Protein AF-A0A949SHF7-F1 (afdb_monomer)

Mean predicted aligned error: 12.44 Å

Solvent-accessible surface area (backbone atoms only — not comparable to full-atom values): 16603 Å² total; per-residue (Å²): 135,86,78,80,82,72,72,89,54,61,72,57,37,55,60,39,54,53,42,51,55,48,40,64,71,65,48,60,83,64,65,87,71,57,46,71,66,54,52,44,53,42,52,40,57,54,50,44,76,71,39,50,92,80,43,60,64,69,58,53,49,56,48,46,64,47,38,42,60,53,32,49,45,21,50,41,63,46,78,54,52,62,73,80,74,44,55,72,67,57,48,51,52,53,48,53,54,52,49,49,37,63,74,42,57,79,86,44,33,60,54,52,46,56,50,46,55,50,52,52,71,69,62,77,61,52,74,76,68,37,46,56,53,50,48,13,41,42,39,21,48,41,39,44,57,50,49,57,52,45,68,73,36,92,82,34,83,56,56,91,66,48,60,92,51,56,68,62,49,58,72,41,43,46,58,49,17,50,39,12,20,52,17,16,43,38,16,29,44,57,55,68,68,66,70,64,94,55,90,72,78,86,53,67,62,61,55,50,50,21,53,48,33,11,50,52,11,15,35,46,43,41,54,40,33,56,68,68,62,66,57,71,44,79,64,52,82,77,64,64,63,52,71,68,55,52,50,50,58,58,50,55,66,66,69,64,73,79,84,74,99,68,87,71,67,68,75,61,64,67,80,88,51,86,98,53,70,80,57,76,64,78,60,85,78,82,130

pLDDT: mean 75.37, std 21.5, range [30.92, 97.38]

Sequence (287 aa):
MSYKIYNPYQNLGKEFTEGMDYIIKNVPKPTTDVTFEQLNETLLKYFQTIFKPTVDSSIINNVVLSILPNTANSYQNSNLRNDSFYNQEQILLLNSISESIKGNDVEGILSVLNNANQEIAESGLSAVDQTPLFIAVEMGKRSYEYWLNTIYDTKSSWIDLLNKNTAINVANLPFLVTTSMEGALSGFAQIQQLDMNVATSLNSLGRSIATMSAVIAAVGLSSGKMFFKWVKKINTAKLSLNKETIVKLNTVNNQYGRDTRGYCGTIYCDKTYGTKCEWASINICDA

Radius of gyration: 20.95 Å; Cα contacts (8 Å, |Δi|>4): 315; chains: 1; bounding box: 57×40×53 Å

Foldseek 3Di:
DPDPQDLPCLVLLVLLLVLLVQQLVQADPPLLPGDLVSLLVSLLVSVCVVPVVPDPNVVSNVLSNPLQVQLLCCQQPVPDPLPVQADPLLVVLLVVLLVQLLPDALVCNLVSLSVSSVCLVVSPDDPVNSNLVSLLSSLLNSQSVNQVVQLPDPPHSLVVLDDPDSVVSSNCSSVLSSQLSSQLSSQLSVLVPPPPVPPPDDPVVSSVNSSSRSSSRSNSRSSCCSNVVRDGDDQCVVVPPPVVNVVVVVVVVVVPPDDDDDQPQDFDQDPPDPPDRSDGDRDGDDD

Nearest PDB structures (foldseek):
  7e4o-assembly1_A-2  TM=1.939E-01  e=1.980E+00  Salinispora

Structure (mmCIF, N/CA/C/O backbone):
data_AF-A0A949SHF7-F1
#
_entry.id   AF-A0A949SHF7-F1
#
loop_
_atom_site.group_PDB
_atom_site.id
_atom_site.type_symbol
_atom_site.label_atom_id
_atom_site.label_alt_id
_atom_site.label_comp_id
_atom_site.label_asym_id
_atom_site.label_entity_id
_atom_site.label_seq_id
_atom_site.pdbx_PDB_ins_code
_atom_site.Cartn_x
_atom_site.Cartn_y
_atom_site.Cartn_z
_atom_site.occupancy
_atom_site.B_iso_or_equiv
_atom_site.auth_seq_id
_atom_site.auth_comp_id
_atom_site.auth_asym_id
_atom_site.auth_atom_id
_atom_site.pdbx_PDB_model_num
ATOM 1 N N . MET A 1 1 ? -21.727 -20.389 17.493 1.00 38.81 1 MET A N 1
ATOM 2 C CA . MET A 1 1 ? -21.719 -19.813 16.131 1.00 38.81 1 MET A CA 1
ATOM 3 C C . MET A 1 1 ? -20.473 -18.957 16.013 1.00 38.81 1 MET A C 1
ATOM 5 O O . MET A 1 1 ? -20.356 -18.008 16.773 1.00 38.81 1 MET A O 1
ATOM 9 N N . SER A 1 2 ? -19.520 -19.328 15.156 1.00 35.19 2 SER A N 1
ATOM 10 C CA . SER A 1 2 ? -18.393 -18.450 14.817 1.00 35.19 2 SER A CA 1
ATOM 11 C C . SER A 1 2 ? -18.931 -17.409 13.839 1.00 35.19 2 SER A C 1
ATOM 13 O O . SER A 1 2 ? -19.341 -17.756 12.731 1.00 35.19 2 SER A O 1
ATOM 15 N N . TYR A 1 3 ? -19.043 -16.157 14.280 1.00 45.62 3 TYR A N 1
ATOM 16 C CA . TYR A 1 3 ? -19.334 -15.058 13.369 1.00 45.62 3 TYR A CA 1
ATOM 17 C C . TYR A 1 3 ? -18.101 -14.877 12.489 1.00 45.62 3 TYR A C 1
ATOM 19 O O . TYR A 1 3 ? -17.021 -14.569 12.986 1.00 45.62 3 TYR A O 1
ATOM 27 N N . LYS A 1 4 ? -18.240 -15.116 11.182 1.00 49.31 4 LYS A N 1
ATOM 28 C CA . LYS A 1 4 ? -17.171 -14.828 10.229 1.00 49.31 4 LYS A CA 1
ATOM 29 C C . LYS A 1 4 ? -17.043 -13.309 10.146 1.00 49.31 4 LYS A C 1
ATOM 31 O O . LYS A 1 4 ? -17.879 -12.653 9.530 1.00 49.31 4 LYS A O 1
ATOM 36 N N . ILE A 1 5 ? -16.043 -12.759 10.825 1.00 58.06 5 ILE A N 1
ATOM 37 C CA . ILE A 1 5 ? -15.750 -11.328 10.800 1.00 58.06 5 ILE A CA 1
ATOM 38 C C . ILE A 1 5 ? -15.350 -10.959 9.366 1.00 58.06 5 ILE A C 1
ATOM 40 O O . ILE A 1 5 ? -14.459 -11.572 8.776 1.00 58.06 5 ILE A O 1
ATOM 44 N N . TYR A 1 6 ? -16.076 -10.007 8.780 1.00 65.88 6 TYR A N 1
ATOM 45 C CA . TYR A 1 6 ? -15.973 -9.630 7.373 1.00 65.88 6 TYR A CA 1
ATOM 46 C C . TYR A 1 6 ? -15.422 -8.211 7.255 1.00 65.88 6 TYR A C 1
ATOM 48 O O . TYR A 1 6 ? -16.026 -7.272 7.768 1.00 65.88 6 TYR A O 1
ATOM 56 N N . ASN A 1 7 ? -14.297 -8.051 6.555 1.00 72.75 7 ASN A N 1
ATOM 57 C CA . ASN A 1 7 ? -13.821 -6.735 6.142 1.00 72.75 7 ASN A CA 1
ATOM 58 C C . ASN A 1 7 ? -14.718 -6.234 4.991 1.00 72.75 7 ASN A C 1
ATOM 60 O O . ASN A 1 7 ? -14.714 -6.848 3.921 1.00 72.75 7 ASN A O 1
ATOM 64 N N . PRO A 1 8 ? -15.484 -5.141 5.168 1.00 69.62 8 PRO A N 1
ATOM 65 C CA . PRO A 1 8 ? -16.437 -4.687 4.160 1.00 69.62 8 PRO A CA 1
ATOM 66 C C . PRO A 1 8 ? -15.780 -4.012 2.949 1.00 69.62 8 PRO A C 1
ATOM 68 O O . PRO A 1 8 ? -16.466 -3.707 1.975 1.00 69.62 8 PRO A O 1
ATOM 71 N N . TYR A 1 9 ? -14.464 -3.798 2.985 1.00 78.62 9 TYR A N 1
ATOM 72 C CA . TYR A 1 9 ? -13.714 -3.057 1.977 1.00 78.62 9 TYR A CA 1
ATOM 73 C C . TYR A 1 9 ? -13.000 -3.948 0.957 1.00 78.62 9 TYR A C 1
ATOM 75 O O . TYR A 1 9 ? -12.224 -3.438 0.157 1.00 78.62 9 TYR A O 1
ATOM 83 N N . GLN A 1 10 ? -13.290 -5.254 0.922 1.00 74.19 10 GLN A N 1
ATOM 84 C CA . GLN A 1 10 ? -12.663 -6.199 -0.017 1.00 74.19 10 GLN A CA 1
ATOM 85 C C . GLN A 1 10 ? -12.757 -5.780 -1.487 1.00 74.19 10 GLN A C 1
ATOM 87 O O . GLN A 1 10 ? -11.859 -6.074 -2.275 1.00 74.19 10 GLN A O 1
ATOM 92 N N . ASN A 1 11 ? -13.826 -5.066 -1.844 1.00 75.62 11 ASN A N 1
ATOM 93 C CA . ASN A 1 11 ? -14.029 -4.581 -3.202 1.00 75.62 11 ASN A CA 1
ATOM 94 C C . ASN A 1 11 ? -12.927 -3.611 -3.643 1.00 75.62 11 ASN A C 1
ATOM 96 O O . ASN A 1 11 ? -12.567 -3.672 -4.809 1.00 75.62 11 ASN A O 1
ATOM 100 N N . LEU A 1 12 ? -12.330 -2.842 -2.714 1.00 80.69 12 LEU A N 1
ATOM 101 C CA . LEU A 1 12 ? -11.243 -1.887 -2.993 1.00 80.69 12 LEU A CA 1
ATOM 102 C C . LEU A 1 12 ? -9.981 -2.547 -3.553 1.00 80.69 12 LEU A C 1
ATOM 104 O O . LEU A 1 12 ? -9.097 -1.882 -4.097 1.00 80.69 12 LEU A O 1
ATOM 108 N N . GLY A 1 13 ? -9.844 -3.858 -3.352 1.00 81.81 13 GLY A N 1
ATOM 109 C CA . GLY A 1 13 ? -8.667 -4.573 -3.798 1.00 81.81 13 GLY A CA 1
ATOM 110 C C . GLY A 1 13 ? -8.538 -4.659 -5.307 1.00 81.81 13 GLY A C 1
ATOM 111 O O . GLY A 1 13 ? -7.418 -4.696 -5.813 1.00 81.81 13 GLY A O 1
ATOM 112 N N . LYS A 1 14 ? -9.665 -4.620 -6.025 1.00 89.62 14 LYS A N 1
ATOM 113 C CA . LYS A 1 14 ? -9.659 -4.577 -7.483 1.00 89.62 14 LYS A CA 1
ATOM 114 C C . LYS A 1 14 ? -9.025 -3.278 -7.977 1.00 89.62 14 LYS A C 1
ATOM 116 O O . LYS A 1 14 ? -8.125 -3.324 -8.811 1.00 89.62 14 LYS A O 1
ATOM 121 N N . GLU A 1 15 ? -9.435 -2.139 -7.421 1.00 91.25 15 GLU A N 1
ATOM 122 C CA . GLU A 1 15 ? -8.932 -0.823 -7.812 1.00 91.25 15 GLU A CA 1
ATOM 123 C C . GLU A 1 15 ? -7.441 -0.664 -7.494 1.00 91.25 15 GLU A C 1
ATOM 125 O O . GLU A 1 15 ? -6.736 0.032 -8.226 1.00 91.25 15 GLU A O 1
ATOM 130 N N . PHE A 1 16 ? -6.943 -1.321 -6.441 1.00 94.69 16 PHE A N 1
ATOM 131 C CA . PHE A 1 16 ? -5.510 -1.367 -6.157 1.00 94.69 16 PHE A CA 1
ATOM 132 C C . PHE A 1 16 ? -4.743 -2.116 -7.255 1.00 94.69 16 PHE A C 1
ATOM 134 O O . PHE A 1 16 ? -3.826 -1.554 -7.854 1.00 94.69 16 PHE A O 1
ATOM 141 N N . THR A 1 17 ? -5.121 -3.365 -7.543 1.00 94.44 17 THR A N 1
ATOM 142 C CA . THR A 1 17 ? -4.434 -4.212 -8.531 1.00 94.44 17 THR A CA 1
ATOM 143 C C . THR A 1 17 ? -4.496 -3.617 -9.937 1.00 94.44 17 THR A C 1
ATOM 145 O O . THR A 1 17 ? -3.456 -3.446 -10.572 1.00 94.44 17 THR A O 1
ATOM 148 N N . GLU A 1 18 ? -5.686 -3.216 -10.394 1.00 95.25 18 GLU A N 1
ATOM 149 C CA . GLU A 1 18 ? -5.858 -2.568 -11.701 1.00 95.25 18 GLU A CA 1
ATOM 150 C C . GLU A 1 18 ? -5.092 -1.241 -11.778 1.00 95.25 18 GLU A C 1
ATOM 152 O O . GLU A 1 18 ? -4.566 -0.892 -12.835 1.00 95.25 18 GLU A O 1
ATOM 157 N N . GLY A 1 19 ? -4.962 -0.528 -10.656 1.00 95.62 19 GLY A N 1
ATOM 158 C CA . GLY A 1 19 ? -4.191 0.707 -10.576 1.00 95.62 19 GLY A CA 1
ATOM 159 C C . GLY A 1 19 ? -2.703 0.470 -10.750 1.00 95.62 19 GLY A C 1
ATOM 160 O O . GLY A 1 19 ? -2.064 1.154 -11.546 1.00 95.62 19 GLY A O 1
ATOM 161 N N . MET A 1 20 ? -2.151 -0.529 -10.064 1.00 97.38 20 MET A N 1
ATOM 162 C CA . MET A 1 20 ? -0.747 -0.910 -10.219 1.00 97.38 20 MET A CA 1
ATOM 163 C C . MET A 1 20 ? -0.430 -1.315 -11.668 1.00 97.38 20 MET A C 1
ATOM 165 O O . MET A 1 20 ? 0.548 -0.823 -12.241 1.00 97.38 20 MET A O 1
ATOM 169 N N . ASP A 1 21 ? -1.295 -2.118 -12.293 1.00 96.62 21 ASP A N 1
ATOM 170 C CA . ASP A 1 21 ? -1.152 -2.526 -13.696 1.00 96.62 21 ASP A CA 1
ATOM 171 C C . ASP A 1 21 ? -1.276 -1.346 -14.665 1.00 96.62 21 ASP A C 1
ATOM 173 O O . ASP A 1 21 ? -0.492 -1.211 -15.612 1.00 96.62 21 ASP A O 1
ATOM 177 N N . TYR A 1 22 ? -2.237 -0.453 -14.423 1.00 97.06 22 TYR A N 1
ATOM 178 C CA . TYR A 1 22 ? -2.414 0.745 -15.231 1.00 97.06 22 TYR A CA 1
ATOM 179 C C . TYR A 1 22 ? -1.173 1.635 -15.170 1.00 97.06 22 TYR A C 1
ATOM 181 O O . TYR A 1 22 ? -0.717 2.118 -16.209 1.00 97.06 22 TYR A O 1
ATOM 189 N N . ILE A 1 23 ? -0.609 1.845 -13.979 1.00 96.94 23 ILE A N 1
ATOM 190 C CA . ILE A 1 23 ? 0.550 2.717 -13.785 1.00 96.94 23 ILE A CA 1
ATOM 191 C C . ILE A 1 23 ? 1.736 2.215 -14.603 1.00 96.94 23 ILE A C 1
ATOM 193 O O . ILE A 1 23 ? 2.225 2.941 -15.466 1.00 96.94 23 ILE A O 1
ATOM 197 N N . ILE A 1 24 ? 2.167 0.966 -14.413 1.00 96.12 24 ILE A N 1
ATOM 198 C CA . ILE A 1 24 ? 3.372 0.455 -15.088 1.00 96.12 24 ILE A CA 1
ATOM 199 C C . ILE A 1 24 ? 3.233 0.375 -16.615 1.00 96.12 24 ILE A C 1
ATOM 201 O O . ILE A 1 24 ? 4.228 0.469 -17.347 1.00 96.12 24 ILE A O 1
ATOM 205 N N . LYS A 1 25 ? 1.994 0.238 -17.101 1.00 95.62 25 LYS A N 1
ATOM 206 C CA . LYS A 1 25 ? 1.659 0.233 -18.525 1.00 95.62 25 LYS A CA 1
ATOM 207 C C . LYS A 1 25 ? 1.686 1.628 -19.155 1.00 95.62 25 LYS A C 1
ATOM 209 O O . LYS A 1 25 ? 2.019 1.735 -20.331 1.00 95.62 25 LYS A O 1
ATOM 214 N N . ASN A 1 26 ? 1.318 2.670 -18.407 1.00 96.31 26 ASN A N 1
ATOM 215 C CA . ASN A 1 26 ? 1.065 4.007 -18.959 1.00 96.31 26 ASN A CA 1
ATOM 216 C C . ASN A 1 26 ? 2.095 5.074 -18.562 1.00 96.31 26 ASN A C 1
ATOM 218 O O . ASN A 1 26 ? 2.051 6.175 -19.111 1.00 96.31 26 ASN A O 1
ATOM 222 N N . VAL A 1 27 ? 3.022 4.778 -17.648 1.00 94.50 27 VAL A N 1
ATOM 223 C CA . VAL A 1 27 ? 4.174 5.661 -17.416 1.00 94.50 27 VAL A CA 1
ATOM 224 C C . VAL A 1 27 ? 5.124 5.668 -18.626 1.00 94.50 27 VAL A C 1
ATOM 226 O O . VAL A 1 27 ? 5.211 4.664 -19.346 1.00 94.50 27 VAL A O 1
ATOM 229 N N . PRO A 1 28 ? 5.867 6.768 -18.854 1.00 90.94 28 PRO A N 1
ATOM 230 C CA . PRO A 1 28 ? 6.856 6.839 -19.924 1.00 90.94 28 PRO A CA 1
ATOM 231 C C . PRO A 1 28 ? 7.911 5.728 -19.850 1.00 90.94 28 PRO A C 1
ATOM 233 O O . PRO A 1 28 ? 8.235 5.210 -18.779 1.00 90.94 28 PRO A O 1
ATOM 236 N N . LYS A 1 29 ? 8.447 5.365 -21.019 1.00 88.50 29 LYS A N 1
ATOM 237 C CA . LYS A 1 29 ? 9.570 4.432 -21.156 1.00 88.50 29 LYS A CA 1
ATOM 238 C C . LYS A 1 29 ? 10.819 5.209 -21.610 1.00 88.50 29 LYS A C 1
ATOM 240 O O . LYS A 1 29 ? 10.671 6.071 -22.478 1.00 88.50 29 LYS A O 1
ATOM 245 N N . PRO A 1 30 ? 12.019 4.897 -21.086 1.00 88.00 30 PRO A N 1
ATOM 246 C CA . PRO A 1 30 ? 12.313 3.833 -20.118 1.00 88.00 30 PRO A CA 1
ATOM 247 C C . PRO A 1 30 ? 11.758 4.137 -18.715 1.00 88.00 30 PRO A C 1
ATOM 249 O O . PRO A 1 30 ? 11.677 5.288 -18.299 1.00 88.00 30 PRO A O 1
ATOM 252 N N . THR A 1 31 ? 11.361 3.096 -17.971 1.00 88.06 31 THR A N 1
ATOM 253 C CA . THR A 1 31 ? 10.735 3.252 -16.639 1.00 88.06 31 THR A CA 1
ATOM 254 C C . THR A 1 31 ? 11.668 3.835 -15.580 1.00 88.06 31 THR A C 1
ATOM 256 O O . THR A 1 31 ? 11.208 4.210 -14.506 1.00 88.06 31 THR A O 1
ATOM 259 N N . THR A 1 32 ? 12.970 3.892 -15.858 1.00 81.56 32 THR A N 1
ATOM 260 C CA . THR A 1 32 ? 13.990 4.501 -14.997 1.00 81.56 32 THR A CA 1
ATOM 261 C C . THR A 1 32 ? 13.898 6.021 -14.944 1.00 81.56 32 THR A C 1
ATOM 263 O O . THR A 1 32 ? 14.366 6.613 -13.976 1.00 81.56 32 THR A O 1
ATOM 266 N N . ASP A 1 33 ? 13.272 6.638 -15.948 1.00 87.69 33 ASP A N 1
ATOM 267 C CA . ASP A 1 33 ? 13.262 8.094 -16.133 1.00 87.69 33 ASP A CA 1
ATOM 268 C C . ASP A 1 33 ? 11.910 8.707 -15.739 1.00 87.69 33 ASP A C 1
ATOM 270 O O . ASP A 1 33 ? 11.663 9.895 -15.953 1.00 87.69 33 ASP A O 1
ATOM 274 N N . VAL A 1 34 ? 11.018 7.889 -15.172 1.00 92.44 34 VAL A N 1
ATOM 275 C CA . VAL A 1 34 ? 9.700 8.323 -14.708 1.00 92.44 34 VAL A CA 1
ATOM 276 C C . VAL A 1 34 ? 9.880 9.382 -13.630 1.00 92.44 34 VAL A C 1
ATOM 278 O O . VAL A 1 34 ? 10.518 9.127 -12.611 1.00 92.44 34 VAL A O 1
ATOM 281 N N . THR A 1 35 ? 9.296 10.561 -13.834 1.00 93.69 35 THR A N 1
ATOM 282 C CA . THR A 1 35 ? 9.299 11.636 -12.834 1.00 93.69 35 THR A CA 1
ATOM 283 C C . THR A 1 35 ? 8.115 11.518 -11.882 1.00 93.69 35 THR A C 1
ATOM 285 O O . THR A 1 35 ? 7.129 10.819 -12.142 1.00 93.69 35 THR A O 1
ATOM 288 N N . PHE A 1 36 ? 8.196 12.221 -10.754 1.00 92.25 36 PHE A N 1
ATOM 289 C CA . PHE A 1 36 ? 7.113 12.256 -9.777 1.00 92.25 36 PHE A CA 1
ATOM 290 C C . PHE A 1 36 ? 5.815 12.817 -10.377 1.00 92.25 36 PHE A C 1
ATOM 292 O O . PHE A 1 36 ? 4.737 12.264 -10.163 1.00 92.25 36 PHE A O 1
ATOM 299 N N . GLU A 1 37 ? 5.923 13.871 -11.183 1.00 92.69 37 GLU A N 1
ATOM 300 C CA . GLU A 1 37 ? 4.806 14.500 -11.888 1.00 92.69 37 GLU A CA 1
ATOM 301 C C . GLU A 1 37 ? 4.149 13.511 -12.851 1.00 92.69 37 GLU A C 1
ATOM 303 O O . GLU A 1 37 ? 2.930 13.362 -12.838 1.00 92.69 37 GLU A O 1
ATOM 308 N N . GLN A 1 38 ? 4.948 12.761 -13.616 1.00 94.44 38 GLN A N 1
ATOM 309 C CA . GLN A 1 38 ? 4.442 11.746 -14.542 1.00 94.44 38 GLN A CA 1
ATOM 310 C C . GLN A 1 38 ? 3.705 10.620 -13.812 1.00 94.44 38 GLN A C 1
ATOM 312 O O . GLN A 1 38 ? 2.663 10.157 -14.286 1.00 94.44 38 GLN A O 1
ATOM 317 N N . LEU A 1 39 ? 4.200 10.192 -12.644 1.00 94.50 39 LEU A N 1
ATOM 318 C CA . LEU A 1 39 ? 3.476 9.236 -11.810 1.00 94.50 39 LEU A CA 1
ATOM 319 C C . LEU A 1 39 ? 2.133 9.821 -11.344 1.00 94.50 39 LEU A C 1
ATOM 321 O O . LEU A 1 39 ? 1.100 9.165 -11.483 1.00 94.50 39 LEU A O 1
ATOM 325 N N . ASN A 1 40 ? 2.138 11.051 -10.826 1.00 92.56 40 ASN A N 1
ATOM 326 C CA . ASN A 1 40 ? 0.942 11.711 -10.300 1.00 92.56 40 ASN A CA 1
ATOM 327 C C . ASN A 1 40 ? -0.126 11.926 -11.391 1.00 92.56 40 ASN A C 1
ATOM 329 O O . ASN A 1 40 ? -1.306 11.640 -11.190 1.00 92.56 40 ASN A O 1
ATOM 333 N N . GLU A 1 41 ? 0.286 12.339 -12.590 1.00 93.06 41 GLU A N 1
ATOM 334 C CA . GLU A 1 41 ? -0.598 12.459 -13.753 1.00 93.06 41 GLU A CA 1
ATOM 335 C C . GLU A 1 41 ? -1.148 11.106 -14.219 1.00 93.06 41 GLU A C 1
ATOM 337 O O . GLU A 1 41 ? -2.302 11.013 -14.646 1.00 93.06 41 GLU A O 1
ATOM 342 N N . THR A 1 42 ? -0.348 10.039 -14.148 1.00 95.12 42 THR A N 1
ATOM 343 C CA . THR A 1 42 ? -0.801 8.695 -14.536 1.00 95.12 42 THR A CA 1
ATOM 344 C C . THR A 1 42 ? -1.825 8.151 -13.539 1.00 95.12 42 THR A C 1
ATOM 346 O O . THR A 1 42 ? -2.831 7.577 -13.963 1.00 95.12 42 THR A O 1
ATOM 349 N N . LEU A 1 43 ? -1.639 8.406 -12.237 1.00 93.25 43 LEU A N 1
ATOM 350 C CA . LEU A 1 43 ? -2.650 8.121 -11.211 1.00 93.25 43 LEU A CA 1
ATOM 351 C C . LEU A 1 43 ? -3.937 8.893 -11.476 1.00 93.25 43 LEU A C 1
ATOM 353 O O . LEU A 1 43 ? -5.015 8.305 -11.430 1.00 93.25 43 LEU A O 1
ATOM 357 N N . LEU A 1 44 ? -3.836 10.186 -11.801 1.00 91.44 44 LEU A N 1
ATOM 358 C CA . LEU A 1 44 ? -5.005 10.991 -12.137 1.00 91.44 44 LEU A CA 1
ATOM 359 C C . LEU A 1 44 ? -5.795 10.372 -13.290 1.00 91.44 44 LEU A C 1
ATOM 361 O O . LEU A 1 44 ? -7.005 10.191 -13.170 1.00 91.44 44 LEU A O 1
ATOM 365 N N . LYS A 1 45 ? -5.116 10.001 -14.381 1.00 92.62 45 LYS A N 1
ATOM 366 C CA . LYS A 1 45 ? -5.761 9.372 -15.542 1.00 92.62 45 LYS A CA 1
ATOM 367 C C . LYS A 1 45 ? -6.472 8.075 -15.160 1.00 92.62 45 LYS A C 1
ATOM 369 O O . LYS A 1 45 ? -7.612 7.886 -15.568 1.00 92.62 45 LYS A O 1
ATOM 374 N N . TYR A 1 46 ? -5.837 7.219 -14.358 1.00 92.81 46 TYR A N 1
ATOM 375 C CA . TYR A 1 46 ? -6.453 5.982 -13.875 1.00 92.81 46 TYR A CA 1
ATOM 376 C C . TYR A 1 46 ? -7.707 6.250 -13.035 1.00 92.81 46 TYR A C 1
ATOM 378 O O . TYR A 1 46 ? -8.792 5.759 -13.330 1.00 92.81 46 TYR A O 1
ATOM 386 N N . PHE A 1 47 ? -7.606 7.088 -12.008 1.00 88.56 47 PHE A N 1
ATOM 387 C CA . PHE A 1 47 ? -8.740 7.320 -11.116 1.00 88.56 47 PHE A CA 1
ATOM 388 C C . PHE A 1 47 ? -9.864 8.128 -11.772 1.00 88.56 47 PHE A C 1
ATOM 390 O O . PHE A 1 47 ? -11.030 7.957 -11.417 1.00 88.56 47 PHE A O 1
ATOM 397 N N . GLN A 1 48 ? -9.572 8.915 -12.811 1.00 87.88 48 GLN A N 1
ATOM 398 C CA . GLN A 1 48 ? -10.605 9.465 -13.688 1.00 87.88 48 GLN A CA 1
ATOM 399 C C . GLN A 1 48 ? -11.401 8.367 -14.411 1.00 87.88 48 GLN A C 1
ATOM 401 O O . GLN A 1 48 ? -12.605 8.541 -14.580 1.00 87.88 48 GLN A O 1
ATOM 406 N N . THR A 1 49 ? -10.808 7.229 -14.804 1.00 87.56 49 THR A N 1
ATOM 407 C CA . THR A 1 49 ? -11.589 6.147 -15.443 1.00 87.56 49 THR A CA 1
ATOM 408 C C . THR A 1 49 ? -12.562 5.474 -14.482 1.00 87.56 49 THR A C 1
ATOM 410 O O . THR A 1 49 ? -13.578 4.947 -14.924 1.00 87.56 49 THR A O 1
ATOM 413 N N . ILE A 1 50 ? -12.275 5.517 -13.178 1.00 82.44 50 ILE A N 1
ATOM 414 C CA . ILE A 1 50 ? -13.108 4.903 -12.138 1.00 82.44 50 ILE A CA 1
ATOM 415 C C . ILE A 1 50 ? -14.190 5.875 -11.658 1.00 82.44 50 ILE A C 1
ATOM 417 O O . ILE A 1 50 ? -15.358 5.506 -11.553 1.00 82.44 50 ILE A O 1
ATOM 421 N N . PHE A 1 51 ? -13.818 7.127 -11.370 1.00 74.44 51 PHE A N 1
ATOM 422 C CA . PHE A 1 51 ? -14.674 8.045 -10.612 1.00 74.44 51 PHE A CA 1
ATOM 423 C C . PHE A 1 51 ? -15.376 9.114 -11.444 1.00 74.44 51 PHE A C 1
ATOM 425 O O . PHE A 1 51 ? -16.367 9.672 -10.975 1.00 74.44 51 PHE A O 1
ATOM 432 N N . LYS A 1 52 ? -14.928 9.399 -12.675 1.00 71.56 52 LYS A N 1
ATOM 433 C CA . LYS A 1 52 ? -15.566 10.407 -13.544 1.00 71.56 52 LYS A CA 1
ATOM 434 C C . LYS A 1 52 ? -17.069 10.181 -13.788 1.00 71.56 52 LYS A C 1
ATOM 436 O O . LYS A 1 52 ? -17.770 11.179 -13.937 1.00 71.56 52 LYS A O 1
ATOM 441 N N . PRO A 1 53 ? -17.604 8.942 -13.812 1.00 66.62 53 PRO A N 1
ATOM 442 C CA . PRO A 1 53 ? -19.051 8.735 -13.906 1.00 66.62 53 PRO A CA 1
ATOM 443 C C . PRO A 1 53 ? -19.844 9.244 -12.690 1.00 66.62 53 PRO A C 1
ATOM 445 O O . PRO A 1 53 ? -21.056 9.409 -12.790 1.00 66.62 53 PRO A O 1
ATOM 448 N N . THR A 1 54 ? -19.180 9.478 -11.555 1.00 64.81 54 THR A N 1
ATOM 449 C CA . THR A 1 54 ? -19.827 9.623 -10.241 1.00 64.81 54 THR A CA 1
ATOM 450 C C . THR A 1 54 ? -19.454 10.922 -9.521 1.00 64.81 54 THR A C 1
ATOM 452 O O . THR A 1 54 ? -20.214 11.396 -8.681 1.00 64.81 54 THR A O 1
ATOM 455 N N . VAL A 1 55 ? -18.294 11.511 -9.827 1.00 66.81 55 VAL A N 1
ATOM 456 C CA . VAL A 1 55 ? -17.758 12.708 -9.162 1.00 66.81 55 VAL A CA 1
ATOM 457 C C . VAL A 1 55 ? -17.302 13.725 -10.210 1.00 66.81 55 VAL A C 1
ATOM 459 O O . VAL A 1 55 ? -16.764 13.359 -11.256 1.00 66.81 55 VAL A O 1
ATOM 462 N N . ASP A 1 56 ? -17.508 15.013 -9.922 1.00 72.94 56 ASP A N 1
ATOM 463 C CA . ASP A 1 56 ? -17.042 16.112 -10.770 1.00 72.94 56 ASP A CA 1
ATOM 464 C C . ASP A 1 56 ? -15.534 15.980 -11.054 1.00 72.94 56 ASP A C 1
ATOM 466 O O . ASP A 1 56 ? -14.721 15.745 -10.153 1.00 72.94 56 ASP A O 1
ATOM 470 N N . SER A 1 57 ? -15.153 16.145 -12.323 1.00 73.00 57 SER A N 1
ATOM 471 C CA . SER A 1 57 ? -13.761 16.010 -12.765 1.00 73.00 57 SER A CA 1
ATOM 472 C C . SER A 1 57 ? -12.823 16.993 -12.058 1.00 73.00 57 SER A C 1
ATOM 474 O O . SER A 1 57 ? -11.677 16.648 -11.794 1.00 73.00 57 SER A O 1
ATOM 476 N N . SER A 1 58 ? -13.293 18.188 -11.696 1.00 74.12 58 SER A N 1
ATOM 477 C CA . SER A 1 58 ? -12.510 19.168 -10.936 1.00 74.12 58 SER A CA 1
ATOM 478 C C . SER A 1 58 ? -12.184 18.686 -9.517 1.00 74.12 58 SER A C 1
ATOM 480 O O . SER A 1 58 ? -11.060 18.869 -9.051 1.00 74.12 58 SER A O 1
ATOM 482 N N . ILE A 1 59 ? -13.122 17.998 -8.858 1.00 69.88 59 ILE A N 1
ATOM 483 C CA . ILE A 1 59 ? -12.926 17.430 -7.519 1.00 69.88 59 ILE A CA 1
ATOM 484 C C . ILE A 1 59 ? -11.932 16.270 -7.586 1.00 69.88 59 ILE A C 1
ATOM 486 O O . ILE A 1 59 ? -10.984 16.241 -6.805 1.00 69.88 59 ILE A O 1
ATOM 490 N N . ILE A 1 60 ? -12.095 15.350 -8.545 1.0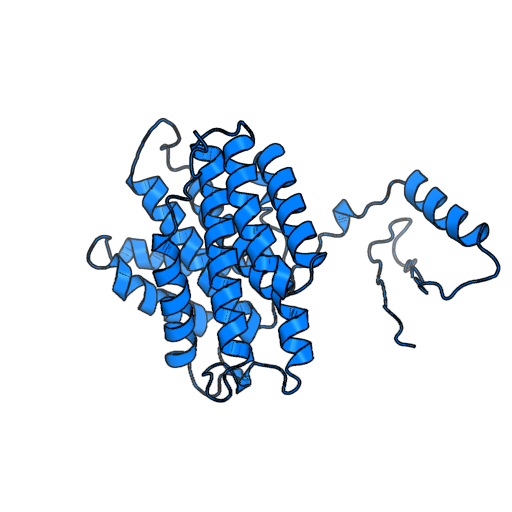0 71.94 60 ILE A N 1
ATOM 491 C CA . ILE A 1 60 ? -11.159 14.228 -8.736 1.00 71.94 60 ILE A CA 1
ATOM 492 C C . ILE A 1 60 ? -9.751 14.755 -9.020 1.00 71.94 60 ILE A C 1
ATOM 494 O O . ILE A 1 60 ? -8.793 14.275 -8.418 1.00 71.94 60 ILE A O 1
ATOM 498 N N . ASN A 1 61 ? -9.621 15.764 -9.886 1.00 77.12 61 ASN A N 1
ATOM 499 C CA . ASN A 1 61 ? -8.332 16.373 -10.205 1.00 77.12 61 ASN A CA 1
ATOM 500 C C . ASN A 1 61 ? -7.657 16.936 -8.955 1.00 77.12 61 ASN A C 1
ATOM 502 O O . ASN A 1 61 ? -6.506 16.603 -8.687 1.00 77.12 61 ASN A O 1
ATOM 506 N N . ASN A 1 62 ? -8.380 17.737 -8.170 1.00 75.19 62 ASN A N 1
ATOM 507 C CA . ASN A 1 62 ? -7.835 18.350 -6.963 1.00 75.19 62 ASN A CA 1
ATOM 508 C C . ASN A 1 62 ? -7.461 17.307 -5.905 1.00 75.19 62 ASN A C 1
ATOM 510 O O . ASN A 1 62 ? -6.409 17.427 -5.278 1.00 75.19 62 ASN A O 1
ATOM 514 N N . VAL A 1 63 ? -8.285 16.272 -5.717 1.00 74.25 63 VAL A N 1
ATOM 515 C CA . VAL A 1 63 ? -7.994 15.199 -4.759 1.00 74.25 63 VAL A CA 1
ATOM 516 C C . VAL A 1 63 ? -6.786 14.392 -5.226 1.00 74.25 63 VAL A C 1
ATOM 518 O O . VAL A 1 63 ? -5.786 14.346 -4.522 1.00 74.25 63 VAL A O 1
ATOM 521 N N . VAL A 1 64 ? -6.808 13.804 -6.422 1.00 74.69 64 VAL A N 1
ATOM 522 C CA . VAL A 1 64 ? -5.718 12.915 -6.854 1.00 74.69 64 VAL A CA 1
ATOM 523 C C . VAL A 1 64 ? -4.384 13.661 -6.929 1.00 74.69 64 VAL A C 1
ATOM 525 O O . VAL A 1 64 ? -3.390 13.163 -6.403 1.00 74.69 64 VAL A O 1
ATOM 528 N N . LEU A 1 65 ? -4.368 14.873 -7.501 1.00 81.62 65 LEU A N 1
ATOM 529 C CA . LEU A 1 65 ? -3.132 15.644 -7.650 1.00 81.62 65 LEU A CA 1
ATOM 530 C C . LEU A 1 65 ? -2.540 16.100 -6.316 1.00 81.62 65 LEU A C 1
ATOM 532 O O . LEU A 1 65 ? -1.338 16.345 -6.276 1.00 81.62 65 LEU A O 1
ATOM 536 N N . SER A 1 66 ? -3.337 16.209 -5.247 1.00 82.38 66 SER A N 1
ATOM 537 C CA . SER A 1 66 ? -2.859 16.623 -3.920 1.00 82.38 66 SER A CA 1
ATOM 538 C C . SER A 1 66 ? -2.516 15.451 -3.000 1.00 82.38 66 SER A C 1
ATOM 540 O O . SER A 1 66 ? -1.571 15.558 -2.217 1.00 82.38 66 SER A O 1
ATOM 542 N N . ILE A 1 67 ? -3.217 14.318 -3.119 1.00 85.62 67 ILE A N 1
ATOM 543 C CA . ILE A 1 67 ? -3.045 13.173 -2.218 1.00 85.62 67 ILE A CA 1
ATOM 544 C C . ILE A 1 67 ? -1.643 12.568 -2.328 1.00 85.62 67 ILE A C 1
ATOM 546 O O . ILE A 1 67 ? -0.972 12.420 -1.305 1.00 85.62 67 ILE A O 1
ATOM 550 N N . LEU A 1 68 ? -1.164 12.237 -3.537 1.00 88.69 68 LEU A N 1
ATOM 551 C CA . LEU A 1 68 ? 0.148 11.594 -3.676 1.00 88.69 68 LEU A CA 1
ATOM 552 C C . LEU A 1 68 ? 1.302 12.491 -3.184 1.00 88.69 68 LEU A C 1
ATOM 554 O O . LEU A 1 68 ? 2.111 11.986 -2.406 1.00 88.69 68 LEU A O 1
ATOM 558 N N . PRO A 1 69 ? 1.419 13.783 -3.561 1.00 87.50 69 PRO A N 1
ATOM 559 C CA . PRO A 1 69 ? 2.496 14.641 -3.053 1.00 87.50 69 PRO A CA 1
ATOM 560 C C . PRO A 1 69 ? 2.526 14.729 -1.530 1.00 87.50 69 PRO A C 1
ATOM 562 O O . PRO A 1 69 ? 3.587 14.598 -0.919 1.00 87.50 69 PRO A O 1
ATOM 565 N N . ASN A 1 70 ? 1.360 14.884 -0.906 1.00 84.69 70 ASN A N 1
ATOM 566 C CA . ASN A 1 70 ? 1.248 14.963 0.543 1.00 84.69 70 ASN A CA 1
ATOM 567 C C . ASN A 1 70 ? 1.562 13.623 1.219 1.00 84.69 70 ASN A C 1
ATOM 569 O O . ASN A 1 70 ? 2.293 13.606 2.209 1.00 84.69 70 ASN A O 1
ATOM 573 N N . THR A 1 71 ? 1.079 12.501 0.674 1.00 86.88 71 THR A N 1
ATOM 574 C CA . THR A 1 71 ? 1.392 11.157 1.183 1.00 86.88 71 THR A CA 1
ATOM 575 C C . THR A 1 71 ? 2.874 10.840 1.036 1.00 86.88 71 THR A C 1
ATOM 577 O O . THR A 1 71 ? 3.491 10.372 1.989 1.00 86.88 71 THR A O 1
ATOM 580 N N . ALA A 1 72 ? 3.472 11.113 -0.124 1.00 87.56 72 ALA A N 1
ATOM 581 C CA . ALA A 1 72 ? 4.894 10.891 -0.361 1.00 87.56 72 ALA A CA 1
ATOM 582 C C . ALA A 1 72 ? 5.740 11.738 0.597 1.00 87.56 72 ALA A C 1
ATOM 584 O O . ALA A 1 72 ? 6.641 11.217 1.252 1.00 87.56 72 ALA A O 1
ATOM 585 N N . ASN A 1 73 ? 5.399 13.018 0.771 1.00 83.69 73 ASN A N 1
ATOM 586 C CA . ASN A 1 73 ? 6.072 13.893 1.727 1.00 83.69 73 ASN A CA 1
ATOM 587 C C . ASN A 1 73 ? 5.885 13.428 3.184 1.00 83.69 73 ASN A C 1
ATOM 589 O O . ASN A 1 73 ? 6.843 13.428 3.955 1.00 83.69 73 ASN A O 1
ATOM 593 N N . SER A 1 74 ? 4.679 12.993 3.565 1.00 79.44 74 SER A N 1
ATOM 594 C CA . SER A 1 74 ? 4.385 12.408 4.881 1.00 79.44 74 SER A CA 1
ATOM 595 C C . SER A 1 74 ? 5.249 11.169 5.139 1.00 79.44 74 SER A C 1
ATOM 597 O O . SER A 1 74 ? 5.959 11.110 6.146 1.00 79.44 74 SER A O 1
ATOM 599 N N . TYR A 1 75 ? 5.266 10.234 4.187 1.00 83.12 75 TYR A N 1
ATOM 600 C CA . TYR A 1 75 ? 6.026 8.989 4.255 1.00 83.12 75 TYR A CA 1
ATOM 601 C C . TYR A 1 75 ? 7.537 9.236 4.314 1.00 83.12 75 TYR A C 1
ATOM 603 O O . TYR A 1 75 ? 8.239 8.667 5.149 1.00 83.12 75 TYR A O 1
ATOM 611 N N . GLN A 1 76 ? 8.055 10.110 3.450 1.00 79.44 76 GLN A N 1
ATOM 612 C CA . GLN A 1 76 ? 9.489 10.352 3.345 1.00 79.44 76 GLN A CA 1
ATOM 613 C C . GLN A 1 76 ? 10.030 11.276 4.427 1.00 79.44 76 GLN A C 1
ATOM 615 O O . GLN A 1 76 ? 11.160 11.074 4.847 1.00 79.44 76 GLN A O 1
ATOM 620 N N . ASN A 1 77 ? 9.292 12.298 4.864 1.00 68.50 77 ASN A N 1
ATOM 621 C CA . ASN A 1 77 ? 9.841 13.356 5.717 1.00 68.50 77 ASN A CA 1
ATOM 622 C C . ASN A 1 77 ? 9.255 13.376 7.135 1.00 68.50 77 ASN A C 1
ATOM 624 O O . ASN A 1 77 ? 9.664 14.214 7.931 1.00 68.50 77 ASN A O 1
ATOM 628 N N . SER A 1 78 ? 8.337 12.467 7.494 1.00 61.78 78 SER A N 1
ATOM 629 C CA . SER A 1 78 ? 7.712 12.408 8.831 1.00 61.78 78 SER A CA 1
ATOM 630 C C . SER A 1 78 ? 7.022 13.715 9.283 1.00 61.78 78 SER A C 1
ATOM 632 O O . SER A 1 78 ? 6.678 13.852 10.458 1.00 61.78 78 SER A O 1
ATOM 634 N N . ASN A 1 79 ? 6.816 14.679 8.376 1.00 44.31 79 ASN A N 1
ATOM 635 C CA . ASN A 1 79 ? 6.307 16.021 8.689 1.00 44.31 79 ASN A CA 1
ATOM 636 C C . ASN A 1 79 ? 4.791 16.046 8.937 1.00 44.31 79 ASN A C 1
ATOM 638 O O . ASN A 1 79 ? 4.285 16.957 9.584 1.00 44.31 79 ASN A O 1
ATOM 642 N N . LEU A 1 80 ? 4.075 15.027 8.463 1.00 49.28 80 LEU A N 1
ATOM 643 C CA . LEU A 1 80 ? 2.652 14.804 8.707 1.00 49.28 80 LEU A CA 1
ATOM 644 C C . LEU A 1 80 ? 2.543 13.411 9.313 1.00 49.28 80 LEU A C 1
ATOM 646 O O . LEU A 1 80 ? 2.537 12.418 8.587 1.00 49.28 80 LEU A O 1
ATOM 650 N N . ARG A 1 81 ? 2.598 13.312 10.642 1.00 52.81 81 ARG A N 1
ATOM 651 C CA . ARG A 1 81 ? 2.540 12.008 11.303 1.00 52.81 81 ARG A CA 1
ATOM 652 C C . ARG A 1 81 ? 1.150 11.419 11.122 1.00 52.81 81 ARG A C 1
ATOM 654 O O . ARG A 1 81 ? 0.178 12.035 11.535 1.00 52.81 81 ARG A O 1
ATOM 661 N N . ASN A 1 82 ? 1.062 10.189 10.623 1.00 53.47 82 ASN A N 1
ATOM 662 C CA . ASN A 1 82 ? -0.166 9.407 10.772 1.00 53.47 82 ASN A CA 1
ATOM 663 C C . ASN A 1 82 ? -0.583 9.354 12.262 1.00 53.47 82 ASN A C 1
ATOM 665 O O . ASN A 1 82 ? -1.764 9.474 12.563 1.00 53.47 82 ASN A O 1
ATOM 669 N N . ASP A 1 83 ? 0.386 9.322 13.191 1.00 55.09 83 ASP A N 1
ATOM 670 C CA . ASP A 1 83 ? 0.166 9.357 14.645 1.00 55.09 83 ASP A CA 1
ATOM 671 C C . ASP A 1 83 ? -0.685 10.539 15.148 1.00 55.09 83 ASP A C 1
ATOM 673 O O . ASP A 1 83 ? -1.228 10.455 16.241 1.00 55.09 83 ASP A O 1
ATOM 677 N N . SER A 1 84 ? -0.760 11.669 14.428 1.00 62.59 84 SER A N 1
ATOM 678 C CA . SER A 1 84 ? -1.600 12.799 14.863 1.00 62.59 84 SER A CA 1
ATOM 679 C C . SER A 1 84 ? -3.066 12.671 14.449 1.00 62.59 84 SER A C 1
ATOM 681 O O . SER A 1 84 ? -3.886 13.439 14.942 1.00 62.59 84 SER A O 1
ATOM 683 N N . PHE A 1 85 ? -3.397 11.734 13.554 1.00 72.06 85 PHE A N 1
ATOM 684 C CA . PHE A 1 85 ? -4.764 11.524 13.047 1.00 72.06 85 PHE A CA 1
ATOM 685 C C . PHE A 1 85 ? -5.433 10.288 13.627 1.00 72.06 85 PHE A C 1
ATOM 687 O O . PHE A 1 85 ? -6.655 10.180 13.605 1.00 72.06 85 PHE A O 1
ATOM 694 N N . TYR A 1 86 ? -4.630 9.367 14.148 1.00 80.88 86 TYR A N 1
ATOM 695 C CA . TYR A 1 86 ? -5.101 8.132 14.742 1.00 80.88 86 TYR A CA 1
ATOM 696 C C . TYR A 1 86 ? -4.982 8.198 16.258 1.00 80.88 86 TYR A C 1
ATOM 698 O O . TYR A 1 86 ? -4.026 8.742 16.808 1.00 80.88 86 TYR A O 1
ATOM 706 N N . ASN A 1 87 ? -5.971 7.638 16.942 1.00 82.75 87 ASN A N 1
ATOM 707 C CA . ASN A 1 87 ? -5.935 7.491 18.383 1.00 82.75 87 ASN A CA 1
ATOM 708 C C . ASN A 1 87 ? -4.872 6.454 18.801 1.00 82.75 87 ASN A C 1
ATOM 710 O O . ASN A 1 87 ? -4.335 5.697 17.987 1.00 82.75 87 ASN A O 1
ATOM 714 N N . GLN A 1 88 ? -4.559 6.417 20.096 1.00 83.38 88 GLN A N 1
ATOM 715 C CA . GLN A 1 88 ? -3.487 5.568 20.614 1.00 83.38 88 GLN A CA 1
ATOM 716 C C . GLN A 1 88 ? -3.734 4.069 20.366 1.00 83.38 88 GLN A C 1
ATOM 718 O O . GLN A 1 88 ? -2.789 3.344 20.066 1.00 8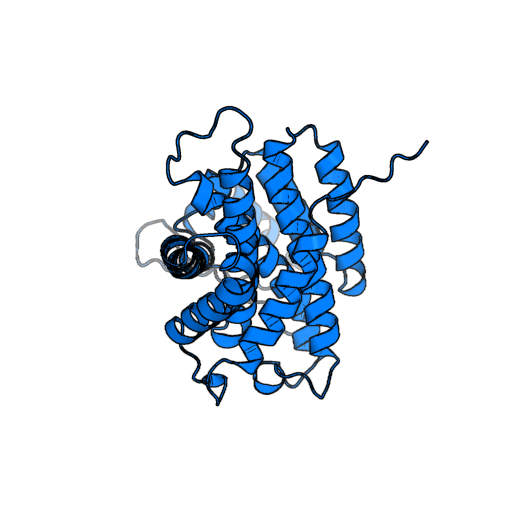3.38 88 GLN A O 1
ATOM 723 N N . GLU A 1 89 ? -4.979 3.603 20.462 1.00 85.25 89 GLU A N 1
ATOM 724 C CA . GLU A 1 89 ? -5.338 2.197 20.235 1.00 85.25 89 GLU A CA 1
ATOM 725 C C . GLU A 1 89 ? -5.153 1.801 18.763 1.00 85.25 89 GLU A C 1
ATOM 727 O O . GLU A 1 89 ? -4.553 0.766 18.473 1.00 85.25 89 GLU A O 1
ATOM 732 N N . GLN A 1 90 ? -5.562 2.664 17.826 1.00 86.81 90 GLN A N 1
ATOM 733 C CA . GLN A 1 90 ? -5.310 2.484 16.393 1.00 86.81 90 GLN A CA 1
ATOM 734 C C . GLN A 1 90 ? -3.807 2.401 16.099 1.00 86.81 90 GLN A C 1
ATOM 736 O O . GLN A 1 90 ? -3.373 1.522 15.358 1.00 86.81 90 GLN A O 1
ATOM 741 N N . ILE A 1 91 ? -2.997 3.281 16.697 1.00 86.06 91 ILE A N 1
ATOM 742 C CA . ILE A 1 91 ? -1.537 3.273 16.517 1.00 86.06 91 ILE A CA 1
ATOM 743 C C . ILE A 1 91 ? -0.925 1.973 17.052 1.00 86.06 91 ILE A C 1
ATOM 745 O O . ILE A 1 91 ? -0.058 1.393 16.398 1.00 86.06 91 ILE A O 1
ATOM 749 N N . LEU A 1 92 ? -1.365 1.500 18.221 1.00 86.19 92 LEU A N 1
ATOM 750 C CA . LEU A 1 92 ? -0.872 0.252 18.809 1.00 86.19 92 LEU A CA 1
ATOM 751 C C . LEU A 1 92 ? -1.190 -0.957 17.922 1.00 86.19 92 LEU A C 1
ATOM 753 O O . LEU A 1 92 ? -0.288 -1.752 17.653 1.00 86.19 92 LEU A O 1
ATOM 757 N N . LEU A 1 93 ? -2.419 -1.055 17.406 1.00 89.12 93 LEU A N 1
ATOM 758 C CA . LEU A 1 93 ? -2.802 -2.106 16.457 1.00 89.12 93 LEU A CA 1
ATOM 759 C C . LEU A 1 93 ? -1.963 -2.036 15.178 1.00 89.12 93 LEU A C 1
ATOM 761 O O . LEU A 1 93 ? -1.409 -3.041 14.744 1.00 89.12 93 LEU A O 1
ATOM 765 N N . LEU A 1 94 ? -1.802 -0.848 14.592 1.00 89.06 94 LEU A N 1
ATOM 766 C CA . LEU A 1 94 ? -1.013 -0.670 13.370 1.00 89.06 94 LEU A CA 1
ATOM 767 C C . LEU A 1 94 ? 0.456 -1.052 13.548 1.00 89.06 94 LEU A C 1
ATOM 769 O O . LEU A 1 94 ? 1.038 -1.677 12.656 1.00 89.06 94 LEU A O 1
ATOM 773 N N . ASN A 1 95 ? 1.052 -0.693 14.685 1.00 86.88 95 ASN A N 1
ATOM 774 C CA . ASN A 1 95 ? 2.420 -1.077 15.011 1.00 86.88 95 ASN A CA 1
ATOM 775 C C . ASN A 1 95 ? 2.527 -2.592 15.189 1.00 86.88 95 ASN A C 1
ATOM 777 O O . ASN A 1 95 ? 3.401 -3.196 14.576 1.00 86.88 95 ASN A O 1
ATOM 781 N N . SER A 1 96 ? 1.600 -3.209 15.927 1.00 88.75 96 SER A N 1
ATOM 782 C CA . SER A 1 96 ? 1.570 -4.661 16.132 1.00 88.75 96 SER A CA 1
ATOM 783 C C . SER A 1 96 ? 1.436 -5.434 14.815 1.00 88.75 96 SER A C 1
ATOM 785 O O . SER A 1 96 ? 2.208 -6.360 14.556 1.00 88.75 96 SER A O 1
ATOM 787 N N . ILE A 1 97 ? 0.536 -5.002 13.925 1.00 91.81 97 ILE A N 1
ATOM 788 C CA . ILE A 1 97 ? 0.367 -5.601 12.595 1.00 91.81 97 ILE A CA 1
ATOM 789 C C . ILE A 1 97 ? 1.644 -5.415 11.764 1.00 91.81 97 ILE A C 1
ATOM 791 O O . ILE A 1 97 ? 2.137 -6.363 11.157 1.00 91.81 97 ILE A O 1
ATOM 795 N N . SER A 1 98 ? 2.216 -4.207 11.750 1.00 88.75 98 SER A N 1
ATOM 796 C CA . SER A 1 98 ? 3.423 -3.902 10.969 1.00 88.75 98 SER A CA 1
ATOM 797 C C . SER A 1 98 ? 4.655 -4.669 11.453 1.00 88.75 98 SER A C 1
ATOM 799 O O . SER A 1 98 ? 5.470 -5.098 10.637 1.00 88.75 98 SER A O 1
ATOM 801 N N . GLU A 1 99 ? 4.813 -4.833 12.766 1.00 87.94 99 GLU A N 1
ATOM 802 C CA . GLU A 1 99 ? 5.867 -5.646 13.375 1.00 87.94 99 GLU A CA 1
ATOM 803 C C . GLU A 1 99 ? 5.661 -7.126 13.056 1.00 87.94 99 GLU A C 1
ATOM 805 O O . GLU A 1 99 ? 6.607 -7.789 12.636 1.00 87.94 99 GLU A O 1
ATOM 810 N N . SER A 1 100 ? 4.423 -7.618 13.135 1.00 91.06 100 SER A N 1
ATOM 811 C CA . SER A 1 100 ? 4.086 -8.998 12.778 1.00 91.06 100 SER A CA 1
ATOM 812 C C . SER A 1 100 ? 4.370 -9.299 11.305 1.00 91.06 100 SER A C 1
ATOM 814 O O . SER A 1 100 ? 4.935 -10.344 11.001 1.00 91.06 100 SER A O 1
ATOM 816 N N . ILE A 1 101 ? 4.072 -8.374 10.385 1.00 92.00 101 ILE A N 1
ATOM 817 C CA . ILE A 1 101 ? 4.406 -8.515 8.955 1.00 92.00 101 ILE A CA 1
ATOM 818 C C . ILE A 1 101 ? 5.923 -8.602 8.739 1.00 92.00 101 ILE A C 1
ATOM 820 O O . ILE A 1 101 ? 6.379 -9.357 7.888 1.00 92.00 101 ILE A O 1
ATOM 824 N N . LYS A 1 102 ? 6.714 -7.826 9.489 1.00 88.38 102 LYS A N 1
ATOM 825 C CA . LYS A 1 102 ? 8.183 -7.814 9.369 1.00 88.38 102 LYS A CA 1
ATOM 826 C C . LYS A 1 102 ? 8.855 -9.000 10.060 1.00 88.38 102 LYS A C 1
ATOM 828 O O . LYS A 1 102 ? 9.959 -9.362 9.672 1.00 88.38 102 LYS A O 1
ATOM 833 N N . GLY A 1 103 ? 8.232 -9.538 11.106 1.00 86.00 103 GLY A N 1
ATOM 834 C CA . GLY A 1 103 ? 8.760 -10.639 11.909 1.00 86.00 103 GLY A CA 1
ATOM 835 C C . GLY A 1 103 ? 8.369 -12.034 11.418 1.00 86.00 103 GLY A C 1
ATOM 836 O O . GLY A 1 103 ? 8.966 -13.004 11.875 1.00 86.00 103 GLY A O 1
ATOM 837 N N . ASN A 1 104 ? 7.385 -12.148 10.520 1.00 89.06 104 ASN A N 1
ATOM 838 C CA . ASN A 1 104 ? 6.981 -13.424 9.925 1.00 89.06 104 ASN A CA 1
ATOM 839 C C . ASN A 1 104 ? 7.749 -13.730 8.634 1.00 89.06 104 ASN A C 1
ATOM 841 O O . ASN A 1 104 ? 8.317 -12.846 7.990 1.00 89.06 104 ASN A O 1
ATOM 845 N N . ASP A 1 105 ? 7.737 -15.008 8.261 1.00 88.19 105 ASP A N 1
ATOM 846 C CA . ASP A 1 105 ? 8.120 -15.451 6.927 1.00 88.19 105 ASP A CA 1
ATOM 847 C C . ASP A 1 105 ? 7.167 -14.882 5.865 1.00 88.19 105 ASP A C 1
ATOM 849 O O . ASP A 1 105 ? 6.060 -14.418 6.154 1.00 88.19 105 ASP A O 1
ATOM 853 N N . VAL A 1 106 ? 7.617 -14.888 4.610 1.00 88.06 106 VAL A N 1
ATOM 854 C CA . VAL A 1 106 ? 6.849 -14.312 3.500 1.00 88.06 106 VAL A CA 1
ATOM 855 C C . VAL A 1 106 ? 5.500 -15.011 3.360 1.00 88.06 106 VAL A C 1
ATOM 857 O O . VAL A 1 106 ? 4.477 -14.350 3.203 1.00 88.06 106 VAL A O 1
ATOM 860 N N . GLU A 1 107 ? 5.487 -16.329 3.511 1.00 88.38 107 GLU A N 1
ATOM 861 C CA . GLU A 1 107 ? 4.306 -17.178 3.469 1.00 88.38 107 GLU A CA 1
ATOM 862 C C . GLU A 1 107 ? 3.300 -16.847 4.591 1.00 88.38 107 GLU A C 1
ATOM 864 O O . GLU A 1 107 ? 2.086 -16.946 4.384 1.00 88.38 107 GLU A O 1
ATOM 869 N N . GLY A 1 108 ? 3.777 -16.397 5.757 1.00 90.62 108 GLY A N 1
ATOM 870 C CA . GLY A 1 108 ? 2.963 -16.028 6.913 1.00 90.62 108 GLY A CA 1
ATOM 871 C C . GLY A 1 108 ? 2.321 -14.641 6.837 1.00 90.62 108 GLY A C 1
ATOM 872 O O . GLY A 1 108 ? 1.326 -14.401 7.528 1.00 90.62 108 GLY A O 1
ATOM 873 N N . ILE A 1 109 ? 2.801 -13.733 5.977 1.00 93.75 109 ILE A N 1
ATOM 874 C CA . ILE A 1 109 ? 2.301 -12.343 5.892 1.00 93.75 109 ILE A CA 1
ATOM 875 C C . ILE A 1 109 ? 0.790 -12.292 5.627 1.00 93.75 109 ILE A C 1
ATOM 877 O O . ILE A 1 109 ? 0.067 -11.526 6.268 1.00 93.75 109 ILE A O 1
ATOM 881 N N . LEU A 1 110 ? 0.279 -13.118 4.708 1.00 93.56 110 LEU A N 1
ATOM 882 C CA . LEU A 1 110 ? -1.156 -13.146 4.408 1.00 93.56 110 LEU A CA 1
ATOM 883 C C . LEU A 1 110 ? -1.982 -13.642 5.602 1.00 93.56 110 LEU A C 1
ATOM 885 O O . LEU A 1 110 ? -3.085 -13.147 5.835 1.00 93.56 110 LEU A O 1
ATOM 889 N N . SER A 1 111 ? -1.450 -14.596 6.371 1.00 93.56 111 SER A N 1
ATOM 890 C CA . SER A 1 111 ? -2.081 -15.082 7.602 1.00 93.56 111 SER A CA 1
ATOM 891 C C . SER A 1 111 ? -2.163 -13.968 8.647 1.00 93.56 111 SER A C 1
ATOM 893 O O . SER A 1 111 ? -3.246 -13.698 9.165 1.00 93.56 111 SER A O 1
ATOM 895 N N . VAL A 1 112 ? -1.062 -13.237 8.864 1.00 94.06 112 VAL A N 1
ATOM 896 C CA . VAL A 1 112 ? -1.018 -12.058 9.747 1.00 94.06 112 VAL A CA 1
ATOM 897 C C . VAL A 1 112 ? -2.080 -11.035 9.349 1.00 94.06 112 VAL A C 1
ATOM 899 O O . VAL A 1 112 ? -2.861 -10.597 10.187 1.00 94.06 112 VAL A O 1
ATOM 902 N N . LEU A 1 113 ? -2.171 -10.687 8.064 1.00 94.06 113 LEU A N 1
ATOM 903 C CA . LEU A 1 113 ? -3.158 -9.721 7.575 1.00 94.06 113 LEU A CA 1
ATOM 904 C C . LEU A 1 113 ? -4.606 -10.227 7.691 1.00 94.06 113 LEU A C 1
ATOM 906 O O . LEU A 1 113 ? -5.533 -9.437 7.873 1.00 94.06 113 LEU A O 1
ATOM 910 N N . ASN A 1 114 ? -4.835 -11.536 7.583 1.00 92.44 114 ASN A N 1
ATOM 911 C CA . ASN A 1 114 ? -6.157 -12.111 7.822 1.00 92.44 114 ASN A CA 1
ATOM 912 C C . ASN A 1 114 ? -6.535 -12.039 9.306 1.00 92.44 114 ASN A C 1
ATOM 914 O O . ASN A 1 114 ? -7.642 -11.590 9.607 1.00 92.44 114 ASN A O 1
ATOM 918 N N . ASN A 1 115 ? -5.612 -12.385 10.206 1.00 92.38 115 ASN A N 1
ATOM 919 C CA . ASN A 1 115 ? -5.803 -12.293 11.656 1.00 92.38 115 ASN A CA 1
ATOM 920 C C . ASN A 1 115 ? -5.990 -10.841 12.114 1.00 92.38 115 ASN A C 1
ATOM 922 O O . ASN A 1 115 ? -6.858 -10.568 12.937 1.00 92.38 115 ASN A O 1
ATOM 926 N N . ALA A 1 116 ? -5.287 -9.892 11.494 1.00 92.62 116 ALA A N 1
ATOM 927 C CA . ALA A 1 116 ? -5.445 -8.467 11.766 1.00 92.62 116 ALA A CA 1
ATOM 928 C C . ALA A 1 116 ? -6.898 -7.986 11.593 1.00 92.62 116 ALA A C 1
ATOM 930 O O . ALA A 1 116 ? -7.356 -7.139 12.353 1.00 92.62 116 ALA A O 1
ATOM 931 N N . ASN A 1 117 ? -7.668 -8.536 10.641 1.00 89.50 117 ASN A N 1
ATOM 932 C CA . ASN A 1 117 ? -9.090 -8.182 10.516 1.00 89.50 117 ASN A CA 1
ATOM 933 C C . ASN A 1 117 ? -9.902 -8.617 11.744 1.00 89.50 117 ASN A C 1
ATOM 935 O O . ASN A 1 117 ? -10.821 -7.910 12.154 1.00 89.50 117 ASN A O 1
ATOM 939 N N . GLN A 1 118 ? -9.581 -9.777 12.315 1.00 89.19 118 GLN A N 1
ATOM 940 C CA . GLN A 1 118 ? -10.224 -10.249 13.534 1.00 89.19 118 GLN A CA 1
ATOM 941 C C . GLN A 1 118 ? -9.837 -9.362 14.722 1.00 89.19 118 GLN A C 1
ATOM 943 O O . GLN A 1 118 ? -10.721 -8.870 15.416 1.00 89.19 118 GLN A O 1
ATOM 948 N N . GLU A 1 119 ? -8.547 -9.071 14.891 1.00 90.44 119 GLU A N 1
ATOM 949 C CA . GLU A 1 119 ? -8.055 -8.203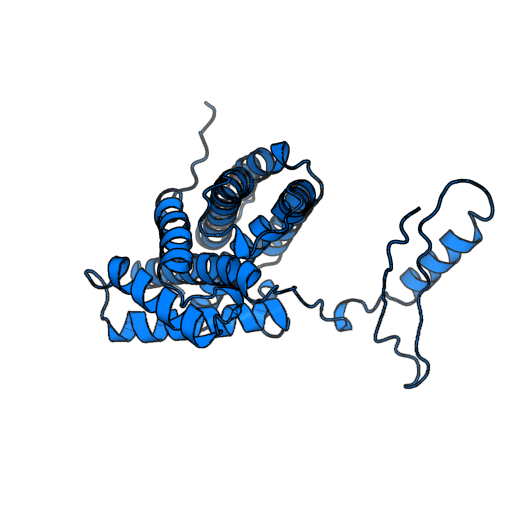 15.968 1.00 90.44 119 GLU A CA 1
ATOM 950 C C . GLU A 1 119 ? -8.658 -6.792 15.904 1.00 90.44 119 GLU A C 1
ATOM 952 O O . GLU A 1 119 ? -9.079 -6.249 16.923 1.00 90.44 119 GLU A O 1
ATOM 95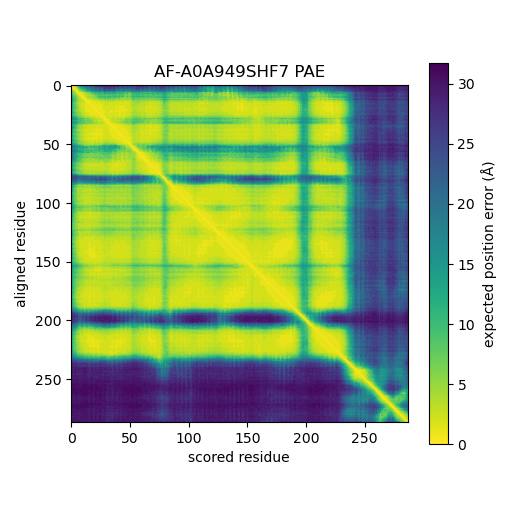7 N N . ILE A 1 120 ? -8.782 -6.207 14.706 1.00 90.62 120 ILE A N 1
ATOM 958 C CA . ILE A 1 120 ? -9.434 -4.902 14.524 1.00 90.62 120 ILE A CA 1
ATOM 959 C C . ILE A 1 120 ? -10.906 -4.970 14.937 1.00 90.62 120 ILE A C 1
ATOM 961 O O . ILE A 1 120 ? -11.381 -4.075 15.635 1.00 90.62 120 ILE A O 1
ATOM 965 N N . ALA A 1 121 ? -11.635 -6.009 14.534 1.00 88.12 121 ALA A N 1
ATOM 966 C CA . ALA A 1 121 ? -13.048 -6.147 14.879 1.00 88.12 121 ALA A CA 1
ATOM 967 C C . ALA A 1 121 ? -13.277 -6.369 16.383 1.00 88.12 121 ALA A C 1
ATOM 969 O O . ALA A 1 121 ? -14.271 -5.889 16.927 1.00 88.12 121 ALA A O 1
ATOM 970 N N . GLU A 1 122 ? -12.358 -7.070 17.046 1.00 89.50 122 GLU A N 1
ATOM 971 C CA . GLU A 1 122 ? -12.415 -7.399 18.475 1.00 89.50 122 GLU A CA 1
ATOM 972 C C . GLU A 1 122 ? -11.783 -6.318 19.374 1.00 89.50 122 GLU A C 1
ATOM 974 O O . GLU A 1 122 ? -11.912 -6.381 20.593 1.00 89.50 122 GLU A O 1
ATOM 979 N N . SER A 1 123 ? -11.157 -5.290 18.790 1.00 87.06 123 SER A N 1
ATOM 980 C CA . SER A 1 123 ? -10.417 -4.239 19.510 1.00 87.06 123 SER A CA 1
ATOM 981 C C . SER A 1 123 ? -11.250 -3.339 20.430 1.00 87.06 123 SER A C 1
ATOM 983 O O . SER A 1 123 ? -10.684 -2.594 21.222 1.00 87.06 123 SER A O 1
ATOM 985 N N . GLY A 1 124 ? -12.581 -3.348 20.310 1.00 86.12 124 GLY A N 1
ATOM 986 C CA . GLY A 1 124 ? -13.461 -2.408 21.018 1.00 86.12 124 GLY A CA 1
ATOM 987 C C . GLY A 1 124 ? -13.519 -0.999 20.409 1.00 86.12 124 GLY A C 1
ATOM 988 O O . GLY A 1 124 ? -14.300 -0.172 20.881 1.00 86.12 124 GLY A O 1
ATOM 989 N N . LEU A 1 125 ? -12.760 -0.733 19.337 1.00 84.81 125 LEU A N 1
ATOM 990 C CA . LEU A 1 125 ? -12.816 0.522 18.586 1.00 84.81 125 LEU A CA 1
ATOM 991 C C . LEU A 1 125 ? -14.201 0.767 17.971 1.00 84.81 125 LEU A C 1
ATOM 993 O O . LEU A 1 125 ? -14.912 -0.160 17.579 1.00 84.81 125 LEU A O 1
ATOM 997 N N . SER A 1 126 ? -14.563 2.043 17.808 1.00 83.69 126 SER A N 1
ATOM 998 C CA . SER A 1 126 ? -15.777 2.406 17.077 1.00 83.69 126 SER A CA 1
ATOM 999 C C . SER A 1 126 ? -15.665 2.006 15.600 1.00 83.69 126 SER A C 1
ATOM 1001 O O . SER A 1 126 ? -14.574 1.970 15.033 1.00 83.69 126 SER A O 1
ATOM 1003 N N . ALA A 1 127 ? -16.791 1.788 14.914 1.00 80.38 127 ALA A N 1
ATOM 1004 C CA . ALA A 1 127 ? -16.772 1.485 13.477 1.00 80.38 127 ALA A CA 1
ATOM 1005 C C . ALA A 1 127 ? -16.070 2.579 12.640 1.00 80.38 127 ALA A C 1
ATOM 1007 O O . ALA A 1 127 ? -15.490 2.295 11.591 1.00 80.38 127 ALA A O 1
ATOM 1008 N N . VAL A 1 128 ? -16.111 3.836 13.101 1.00 81.12 128 VAL A N 1
ATOM 1009 C CA . VAL A 1 128 ? -15.405 4.960 12.465 1.00 81.12 128 VAL A CA 1
ATOM 1010 C C . VAL A 1 128 ? -13.895 4.784 12.589 1.00 81.12 128 VAL A C 1
ATOM 1012 O O . VAL A 1 128 ? -13.186 4.961 11.602 1.00 81.12 128 VAL A O 1
ATOM 1015 N N . ASP A 1 129 ? -13.422 4.369 13.761 1.00 83.81 129 ASP A N 1
ATOM 1016 C CA . ASP A 1 129 ? -11.999 4.179 14.041 1.00 83.81 129 ASP A CA 1
ATOM 1017 C C . ASP A 1 129 ? -11.453 2.870 13.450 1.00 83.81 129 ASP A C 1
ATOM 1019 O O . ASP A 1 129 ? -10.289 2.793 13.063 1.00 83.81 129 ASP A O 1
ATOM 1023 N N . GLN A 1 130 ? -12.293 1.847 13.300 1.00 86.31 130 GLN A N 1
ATOM 1024 C CA . GLN A 1 130 ? -11.921 0.600 12.627 1.00 86.31 130 GLN A CA 1
ATOM 1025 C C . GLN A 1 130 ? -11.784 0.768 11.106 1.00 86.31 130 GLN A C 1
ATOM 1027 O O . GLN A 1 130 ? -10.968 0.093 10.481 1.00 86.31 130 GLN A O 1
ATOM 1032 N N . THR A 1 131 ? -12.564 1.670 10.498 1.00 87.50 131 THR A N 1
ATOM 1033 C CA . THR A 1 131 ? -12.598 1.894 9.039 1.00 87.50 131 THR A CA 1
ATOM 1034 C C . THR A 1 131 ? -11.205 2.078 8.409 1.00 87.50 131 THR A C 1
ATOM 1036 O O . THR A 1 131 ? -10.870 1.307 7.506 1.00 87.50 131 THR A O 1
ATOM 1039 N N . PRO A 1 132 ? -10.366 3.041 8.846 1.00 88.56 132 PRO A N 1
ATOM 1040 C CA . PRO A 1 132 ? -9.038 3.230 8.259 1.00 88.56 132 PRO A CA 1
ATOM 1041 C C . PRO A 1 132 ? -8.130 2.006 8.435 1.00 88.56 132 PRO A C 1
ATOM 1043 O O . PRO A 1 132 ? -7.337 1.708 7.543 1.00 88.56 132 PRO A O 1
ATOM 1046 N N . LEU A 1 133 ? -8.276 1.261 9.537 1.00 91.75 133 LEU A N 1
ATOM 1047 C CA . LEU A 1 133 ? -7.500 0.046 9.795 1.00 91.75 133 LEU A CA 1
ATOM 1048 C C . LEU A 1 133 ? -7.883 -1.077 8.826 1.00 91.75 133 LEU A C 1
ATOM 1050 O O . LEU A 1 133 ? -7.007 -1.694 8.222 1.00 91.75 133 LEU A O 1
ATOM 1054 N N . PHE A 1 134 ? -9.182 -1.307 8.620 1.00 92.38 134 PHE A N 1
ATOM 1055 C CA . PHE A 1 134 ? -9.661 -2.314 7.675 1.00 92.38 134 PHE A CA 1
ATOM 1056 C C . PHE A 1 134 ? -9.260 -2.004 6.233 1.00 92.38 134 PHE A C 1
ATOM 1058 O O . PHE A 1 134 ? -8.864 -2.915 5.505 1.00 92.38 134 PHE A O 1
ATOM 1065 N N . ILE A 1 135 ? -9.330 -0.735 5.817 1.00 92.50 135 ILE A N 1
ATOM 1066 C CA . ILE A 1 135 ? -8.876 -0.317 4.484 1.00 92.50 135 ILE A CA 1
ATOM 1067 C C . ILE A 1 135 ? -7.368 -0.552 4.349 1.00 92.50 135 ILE A C 1
ATOM 1069 O O . ILE A 1 135 ? -6.929 -1.119 3.351 1.00 92.50 135 ILE A O 1
ATOM 1073 N N . ALA A 1 136 ? -6.575 -0.173 5.355 1.00 93.94 136 ALA A N 1
ATOM 1074 C CA . ALA A 1 136 ? -5.131 -0.380 5.337 1.00 93.94 136 ALA A CA 1
ATOM 1075 C C . ALA A 1 136 ? -4.769 -1.865 5.226 1.00 93.94 136 ALA A C 1
ATOM 1077 O O . ALA A 1 136 ? -3.988 -2.230 4.352 1.00 93.94 136 ALA A O 1
ATOM 1078 N N . VAL A 1 137 ? -5.371 -2.727 6.051 1.00 95.00 137 VAL A N 1
ATOM 1079 C CA . VAL A 1 137 ? -5.154 -4.181 5.996 1.00 95.00 137 VAL A CA 1
ATOM 1080 C C . VAL A 1 137 ? -5.553 -4.752 4.639 1.00 95.00 137 VAL A C 1
ATOM 1082 O O . VAL A 1 137 ? -4.804 -5.552 4.082 1.00 95.00 137 VAL A O 1
ATOM 1085 N N . GLU A 1 138 ? -6.677 -4.318 4.063 1.00 95.19 138 GLU A N 1
ATOM 1086 C CA . GLU A 1 138 ? -7.073 -4.763 2.726 1.00 95.19 138 GLU A CA 1
ATOM 1087 C C . GLU A 1 138 ? -6.047 -4.340 1.665 1.00 95.19 138 GLU A C 1
ATOM 1089 O O . GLU A 1 138 ? -5.622 -5.173 0.868 1.00 95.19 138 GLU A O 1
ATOM 1094 N N . MET A 1 139 ? -5.555 -3.095 1.689 1.00 96.38 139 MET A N 1
ATOM 1095 C CA . MET A 1 139 ? -4.479 -2.659 0.784 1.00 96.38 139 MET A CA 1
ATOM 1096 C C . MET A 1 139 ? -3.190 -3.461 0.999 1.00 96.38 139 MET A C 1
ATOM 1098 O O . MET A 1 139 ? -2.512 -3.806 0.034 1.00 96.38 139 MET A O 1
ATOM 1102 N N . GLY A 1 140 ? -2.870 -3.816 2.246 1.00 96.25 140 GLY A N 1
ATOM 1103 C CA . GLY A 1 140 ? -1.753 -4.699 2.575 1.00 96.25 140 GLY A CA 1
ATOM 1104 C C . GLY A 1 140 ? -1.900 -6.087 1.948 1.00 96.25 140 GLY A C 1
ATOM 1105 O O . GLY A 1 140 ? -0.961 -6.580 1.327 1.00 96.25 140 GLY A O 1
ATOM 1106 N N . LYS A 1 141 ? -3.090 -6.697 2.033 1.00 95.81 141 LYS A N 1
ATOM 1107 C CA . LYS A 1 141 ? -3.372 -8.014 1.430 1.00 95.81 141 LYS A CA 1
ATOM 1108 C C . LYS A 1 141 ? -3.202 -7.989 -0.079 1.00 95.81 141 LYS A C 1
ATOM 1110 O O . LYS A 1 141 ? -2.564 -8.867 -0.648 1.00 95.81 141 LYS A O 1
ATOM 1115 N N . ARG A 1 142 ? -3.729 -6.950 -0.718 1.00 96.50 142 ARG A N 1
ATOM 1116 C CA . ARG A 1 142 ? -3.688 -6.794 -2.176 1.00 96.50 142 ARG A CA 1
ATOM 1117 C C . ARG A 1 142 ? -2.291 -6.485 -2.666 1.00 96.50 142 ARG A C 1
ATOM 1119 O O . ARG A 1 142 ? -1.874 -7.034 -3.675 1.00 96.50 142 ARG A O 1
ATOM 1126 N N . SER A 1 143 ? -1.544 -5.690 -1.910 1.00 97.19 143 SER A N 1
ATOM 1127 C CA . SER A 1 143 ? -0.119 -5.474 -2.135 1.00 97.19 143 SER A CA 1
ATOM 1128 C C . SER A 1 143 ? 0.672 -6.776 -2.035 1.00 97.19 143 SER A C 1
ATOM 1130 O O . SER A 1 143 ? 1.443 -7.081 -2.940 1.00 97.19 143 SER A O 1
ATOM 1132 N N . TYR A 1 144 ? 0.436 -7.584 -0.996 1.00 97.06 144 TYR A N 1
ATOM 1133 C CA . TYR A 1 144 ? 1.081 -8.888 -0.840 1.00 97.06 144 TYR A CA 1
ATOM 1134 C C . TYR A 1 144 ? 0.803 -9.796 -2.043 1.00 97.06 144 TYR A C 1
ATOM 1136 O O . TYR A 1 144 ? 1.740 -10.253 -2.692 1.00 97.06 144 TYR A O 1
ATOM 1144 N N . GLU A 1 145 ? -0.474 -10.008 -2.375 1.00 95.94 145 GLU A N 1
ATOM 1145 C CA . GLU A 1 145 ? -0.899 -10.852 -3.499 1.00 95.94 145 GLU A CA 1
ATOM 1146 C C . GLU A 1 145 ? -0.320 -10.350 -4.831 1.00 95.94 145 GLU A C 1
ATOM 1148 O O . GLU A 1 145 ? 0.224 -11.132 -5.614 1.00 95.94 145 GLU A O 1
ATOM 1153 N N . TYR A 1 146 ? -0.395 -9.038 -5.073 1.00 96.62 146 TYR A N 1
ATOM 1154 C CA . TYR A 1 146 ? 0.108 -8.405 -6.288 1.00 96.62 146 TYR A CA 1
ATOM 1155 C C . TYR A 1 146 ? 1.612 -8.598 -6.444 1.00 96.62 146 TYR A C 1
ATOM 1157 O O . TYR A 1 146 ? 2.075 -9.092 -7.473 1.00 96.62 146 TYR A O 1
ATOM 1165 N N . TRP A 1 147 ? 2.388 -8.226 -5.425 1.00 96.50 147 TRP A N 1
ATOM 1166 C CA . TRP A 1 147 ? 3.842 -8.272 -5.501 1.00 96.50 147 TRP A CA 1
ATOM 1167 C C . TRP A 1 147 ? 4.375 -9.692 -5.500 1.00 96.50 147 TRP A C 1
ATOM 1169 O O . TRP A 1 147 ? 5.310 -9.961 -6.246 1.00 96.50 147 TRP A O 1
ATOM 1179 N N . LEU A 1 148 ? 3.767 -10.611 -4.747 1.00 95.50 148 LEU A N 1
ATOM 1180 C CA . LEU A 1 148 ? 4.153 -12.017 -4.789 1.00 95.50 148 LEU A CA 1
ATOM 1181 C C . LEU A 1 148 ? 4.035 -12.562 -6.220 1.00 95.50 148 LEU A C 1
ATOM 1183 O O . LEU A 1 148 ? 5.010 -13.086 -6.754 1.00 95.50 148 LEU A O 1
ATOM 1187 N N . ASN A 1 149 ? 2.893 -12.346 -6.881 1.00 95.25 149 ASN A N 1
ATOM 1188 C CA . ASN A 1 149 ? 2.697 -12.764 -8.273 1.00 95.25 149 ASN A CA 1
ATOM 1189 C C . ASN A 1 149 ? 3.667 -12.054 -9.230 1.00 95.25 149 ASN A C 1
ATOM 1191 O O . ASN A 1 149 ? 4.278 -12.686 -10.087 1.00 95.25 149 ASN A O 1
ATOM 1195 N N . THR A 1 150 ? 3.857 -10.748 -9.046 1.00 96.00 150 THR A N 1
ATOM 1196 C CA . THR A 1 150 ? 4.716 -9.908 -9.892 1.00 96.00 150 THR A CA 1
ATOM 1197 C C . THR A 1 150 ? 6.194 -10.298 -9.806 1.00 96.00 150 THR A C 1
ATOM 1199 O O . THR A 1 150 ? 6.901 -10.231 -10.808 1.00 96.00 150 THR A O 1
ATOM 1202 N N . ILE A 1 151 ? 6.676 -10.692 -8.623 1.00 94.69 151 ILE A N 1
ATOM 1203 C CA . ILE A 1 151 ? 8.076 -11.073 -8.380 1.00 94.69 151 ILE A CA 1
ATOM 1204 C C . ILE A 1 151 ? 8.418 -12.405 -9.053 1.00 94.69 151 ILE A C 1
ATOM 1206 O O . ILE A 1 151 ? 9.540 -12.576 -9.533 1.00 94.69 151 ILE A O 1
ATOM 1210 N N . TYR A 1 152 ? 7.468 -13.341 -9.087 1.00 92.88 152 TYR A N 1
ATOM 1211 C CA . TYR A 1 152 ? 7.657 -14.647 -9.717 1.00 92.88 152 TYR A CA 1
ATOM 1212 C C . TYR A 1 152 ? 7.300 -14.665 -11.212 1.00 92.88 152 TYR A C 1
ATOM 1214 O O . TYR A 1 152 ? 7.651 -15.618 -11.910 1.00 92.88 152 TYR A O 1
ATOM 1222 N N . ASP A 1 153 ? 6.655 -13.619 -11.735 1.00 93.31 153 ASP A N 1
ATOM 1223 C CA . ASP A 1 153 ? 6.337 -13.506 -13.157 1.00 93.31 153 ASP A CA 1
ATOM 1224 C C . ASP A 1 153 ? 7.506 -12.936 -13.978 1.00 93.31 153 ASP A C 1
ATOM 1226 O O . ASP A 1 153 ? 7.774 -11.735 -14.011 1.00 93.31 153 ASP A O 1
ATOM 1230 N N . THR A 1 154 ? 8.163 -13.813 -14.739 1.00 85.56 154 THR A N 1
ATOM 1231 C CA . THR A 1 154 ? 9.237 -13.448 -15.685 1.00 85.56 154 THR A CA 1
ATOM 1232 C C . THR A 1 154 ? 8.804 -12.507 -16.817 1.00 85.56 154 THR A C 1
ATOM 1234 O O . THR A 1 154 ? 9.663 -11.932 -17.484 1.00 85.56 154 THR A O 1
ATOM 1237 N N . LYS A 1 155 ? 7.496 -12.345 -17.055 1.00 89.06 155 LYS A N 1
ATOM 1238 C CA . LYS A 1 155 ? 6.920 -11.427 -18.052 1.00 89.06 155 LYS A CA 1
ATOM 1239 C C . LYS A 1 155 ? 6.305 -10.179 -17.418 1.00 89.06 155 LYS A C 1
ATOM 1241 O O . LYS A 1 155 ? 5.625 -9.415 -18.106 1.00 89.06 155 LYS A O 1
ATOM 1246 N N . SER A 1 156 ? 6.553 -9.965 -16.129 1.00 91.38 156 SER A N 1
ATOM 1247 C CA . SER A 1 156 ? 6.051 -8.815 -15.394 1.00 91.38 156 SER A CA 1
ATOM 1248 C C . SER A 1 156 ? 6.450 -7.500 -16.061 1.00 91.38 156 SER A C 1
ATOM 1250 O O . SER A 1 156 ? 7.604 -7.280 -16.429 1.00 91.38 156 SER A O 1
ATOM 1252 N N . SER A 1 157 ? 5.503 -6.563 -16.136 1.00 91.94 157 SER A N 1
ATOM 1253 C CA . SER A 1 157 ? 5.783 -5.201 -16.613 1.00 91.94 157 SER A CA 1
ATOM 1254 C C . SER A 1 157 ? 6.703 -4.415 -15.666 1.00 91.94 157 SER A C 1
ATOM 1256 O O . SER A 1 157 ? 7.239 -3.379 -16.055 1.00 91.94 157 SER A O 1
ATOM 1258 N N . TRP A 1 158 ? 6.903 -4.906 -14.437 1.00 93.94 158 TRP A N 1
ATOM 1259 C CA . TRP A 1 158 ? 7.789 -4.322 -13.427 1.00 93.94 158 TRP A CA 1
ATOM 1260 C C . TRP A 1 158 ? 9.223 -4.858 -13.484 1.00 93.94 158 TRP A C 1
ATOM 1262 O O . TRP A 1 158 ? 10.048 -4.429 -12.677 1.00 93.94 158 TRP A O 1
ATOM 1272 N N . ILE A 1 159 ? 9.533 -5.784 -14.401 1.00 91.12 159 ILE A N 1
ATOM 1273 C CA . ILE A 1 159 ? 10.799 -6.532 -14.406 1.00 91.12 159 ILE A CA 1
ATOM 1274 C C . ILE A 1 159 ? 12.042 -5.629 -14.416 1.00 91.12 159 ILE A C 1
ATOM 1276 O O . ILE A 1 159 ? 12.999 -5.910 -13.701 1.00 91.12 159 ILE A O 1
ATOM 1280 N N . ASP A 1 160 ? 11.990 -4.496 -15.122 1.00 90.44 160 ASP A N 1
ATOM 1281 C CA . ASP A 1 160 ? 13.103 -3.539 -15.217 1.00 90.44 160 ASP A CA 1
ATOM 1282 C C . ASP A 1 160 ? 13.374 -2.782 -13.903 1.00 90.44 160 ASP A C 1
ATOM 1284 O O . ASP A 1 160 ? 14.445 -2.206 -13.715 1.00 90.44 160 ASP A O 1
ATOM 1288 N N . LEU A 1 161 ? 12.405 -2.762 -12.982 1.00 92.69 161 LEU A N 1
ATOM 1289 C CA . LEU A 1 161 ? 12.498 -2.086 -11.683 1.00 92.69 161 LEU A CA 1
ATOM 1290 C C . LEU A 1 161 ? 12.779 -3.050 -10.524 1.00 92.69 161 LEU A C 1
ATOM 1292 O O . LEU A 1 161 ? 13.113 -2.593 -9.419 1.00 92.69 161 LEU A O 1
ATOM 1296 N N . LEU A 1 162 ? 12.621 -4.354 -10.766 1.00 92.62 162 LEU A N 1
ATOM 1297 C CA . LEU A 1 162 ? 12.906 -5.428 -9.823 1.00 92.62 162 LEU A CA 1
ATOM 1298 C C . LEU A 1 162 ? 14.401 -5.761 -9.809 1.00 92.62 162 LEU A C 1
ATOM 1300 O O . LEU A 1 162 ? 15.130 -5.574 -10.782 1.00 92.62 162 LEU A O 1
ATOM 1304 N N . ASN A 1 163 ? 14.880 -6.278 -8.678 1.00 92.88 163 ASN A N 1
ATOM 1305 C CA . ASN A 1 163 ? 16.234 -6.808 -8.612 1.00 92.88 163 ASN A CA 1
ATOM 1306 C C . ASN A 1 163 ? 16.325 -8.092 -9.452 1.00 92.88 163 ASN A C 1
ATOM 1308 O O . ASN A 1 163 ? 15.409 -8.913 -9.424 1.00 92.88 163 ASN A O 1
ATOM 1312 N N . LYS A 1 164 ? 17.452 -8.306 -10.144 1.00 90.81 164 LYS A N 1
ATOM 1313 C CA . LYS A 1 164 ? 17.718 -9.557 -10.877 1.00 90.81 164 LYS A CA 1
ATOM 1314 C C . LYS A 1 164 ? 17.687 -10.790 -9.968 1.00 90.81 164 LYS A C 1
ATOM 1316 O O . LYS A 1 164 ? 17.357 -11.876 -10.426 1.00 90.81 164 LYS A O 1
ATOM 1321 N N . ASN A 1 165 ? 18.054 -10.632 -8.697 1.00 91.81 165 ASN A N 1
ATOM 1322 C CA . ASN A 1 165 ? 17.948 -11.678 -7.694 1.00 91.81 165 ASN A CA 1
ATOM 1323 C C . ASN A 1 165 ? 16.552 -11.660 -7.051 1.00 91.81 165 ASN A C 1
ATOM 1325 O O . ASN A 1 165 ? 16.236 -10.783 -6.242 1.00 91.81 165 ASN A O 1
ATOM 1329 N N . THR A 1 166 ? 15.746 -12.674 -7.365 1.00 92.00 166 THR A N 1
ATOM 1330 C CA . THR A 1 166 ? 14.390 -12.860 -6.831 1.00 92.00 166 THR A CA 1
ATOM 1331 C C . THR A 1 166 ? 14.359 -12.891 -5.304 1.00 92.00 166 THR A C 1
ATOM 1333 O O . THR A 1 166 ? 13.448 -12.316 -4.716 1.00 92.00 166 THR A O 1
ATOM 1336 N N . ALA A 1 167 ? 15.373 -13.462 -4.644 1.00 90.81 167 ALA A N 1
ATOM 1337 C CA . ALA A 1 167 ? 15.419 -13.540 -3.183 1.00 90.81 167 ALA A CA 1
ATOM 1338 C C . ALA A 1 167 ? 15.452 -12.149 -2.526 1.00 90.81 167 ALA A C 1
ATOM 1340 O O . ALA A 1 167 ? 14.827 -11.942 -1.489 1.00 90.81 167 ALA A O 1
ATOM 1341 N N . ILE A 1 168 ? 16.105 -11.167 -3.162 1.00 91.56 168 ILE A N 1
ATOM 1342 C CA . ILE A 1 168 ? 16.115 -9.776 -2.683 1.00 91.56 168 ILE A CA 1
ATOM 1343 C C . ILE A 1 168 ? 14.719 -9.157 -2.809 1.00 91.56 168 ILE A C 1
ATOM 1345 O O . ILE A 1 168 ? 14.286 -8.424 -1.922 1.00 91.56 168 ILE A O 1
ATOM 1349 N N . ASN A 1 169 ? 13.992 -9.443 -3.889 1.00 91.69 169 ASN A N 1
ATOM 1350 C CA . ASN A 1 169 ? 12.633 -8.924 -4.060 1.00 91.69 169 ASN A CA 1
ATOM 1351 C C . ASN A 1 169 ? 11.673 -9.539 -3.031 1.00 91.69 169 ASN A C 1
ATOM 1353 O O . ASN A 1 169 ? 10.892 -8.814 -2.420 1.00 91.69 169 ASN A O 1
ATOM 1357 N N . VAL A 1 170 ? 11.785 -10.849 -2.791 1.00 91.62 170 VAL A N 1
ATOM 1358 C CA . VAL A 1 170 ? 11.010 -11.582 -1.777 1.00 91.62 170 VAL A CA 1
ATOM 1359 C C . VAL A 1 170 ? 11.291 -11.036 -0.373 1.00 91.62 170 VAL A C 1
ATOM 1361 O O . VAL A 1 170 ? 10.355 -10.721 0.357 1.00 91.62 170 VAL A O 1
ATOM 1364 N N . ALA A 1 171 ? 12.559 -10.803 -0.021 1.00 90.62 171 ALA A N 1
ATOM 1365 C CA . ALA A 1 171 ? 12.935 -10.189 1.257 1.00 90.62 171 ALA A CA 1
ATOM 1366 C C . ALA A 1 171 ? 12.392 -8.755 1.430 1.00 90.62 171 ALA A C 1
ATOM 1368 O O . ALA A 1 171 ? 12.207 -8.285 2.551 1.00 90.62 171 ALA A O 1
ATOM 1369 N N . ASN A 1 172 ? 12.106 -8.054 0.328 1.00 91.50 172 ASN A N 1
ATOM 1370 C CA . ASN A 1 172 ? 11.521 -6.714 0.351 1.00 91.50 172 ASN A CA 1
ATOM 1371 C C . ASN A 1 172 ? 9.985 -6.703 0.437 1.00 91.50 172 ASN A C 1
ATOM 1373 O O . ASN A 1 172 ? 9.394 -5.630 0.601 1.00 91.50 172 ASN A O 1
ATOM 1377 N N . LEU A 1 173 ? 9.328 -7.863 0.364 1.00 93.69 173 LEU A N 1
ATOM 1378 C CA . LEU A 1 173 ? 7.870 -7.963 0.363 1.00 93.69 173 LEU A CA 1
ATOM 1379 C C . LEU A 1 173 ? 7.208 -7.348 1.615 1.00 93.69 173 LEU A C 1
ATOM 1381 O O . LEU A 1 173 ? 6.279 -6.557 1.433 1.00 93.69 173 LEU A O 1
ATOM 1385 N N . PRO A 1 174 ? 7.700 -7.560 2.858 1.00 94.12 174 PRO A N 1
ATOM 1386 C CA . PRO A 1 174 ? 7.162 -6.875 4.039 1.00 94.12 174 PRO A CA 1
ATOM 1387 C C . PRO A 1 174 ? 7.166 -5.345 3.901 1.00 94.12 174 PRO A C 1
ATOM 1389 O O . PRO A 1 174 ? 6.222 -4.659 4.299 1.00 94.12 174 PRO A O 1
ATOM 1392 N N . PHE A 1 175 ? 8.218 -4.781 3.302 1.00 92.06 175 PHE A N 1
ATOM 1393 C CA . PHE A 1 175 ? 8.324 -3.339 3.095 1.00 92.06 175 PHE A CA 1
ATOM 1394 C C . PHE A 1 175 ? 7.358 -2.838 2.026 1.00 92.06 175 PHE A C 1
ATOM 1396 O O . PHE A 1 175 ? 6.816 -1.746 2.179 1.00 92.06 175 PHE A O 1
ATOM 1403 N N . LEU A 1 176 ? 7.130 -3.601 0.957 1.00 93.88 176 LEU A N 1
ATOM 1404 C CA . LEU A 1 176 ? 6.138 -3.263 -0.067 1.00 93.88 176 LEU A CA 1
ATOM 1405 C C . LEU A 1 176 ? 4.721 -3.263 0.520 1.00 93.88 176 LEU A C 1
ATOM 1407 O O . LEU A 1 176 ? 4.005 -2.274 0.372 1.00 93.88 176 LEU A O 1
ATOM 1411 N N . VAL A 1 177 ? 4.376 -4.305 1.280 1.00 95.75 177 VAL A N 1
ATOM 1412 C CA . VAL A 1 177 ? 3.074 -4.458 1.949 1.00 95.75 177 VAL A CA 1
ATOM 1413 C C . VAL A 1 177 ? 2.812 -3.311 2.921 1.00 95.75 177 VAL A C 1
ATOM 1415 O O . VAL A 1 177 ? 1.819 -2.595 2.793 1.00 95.75 177 VAL A O 1
ATOM 1418 N N . THR A 1 178 ? 3.732 -3.081 3.862 1.00 92.94 178 THR A N 1
ATOM 1419 C CA . THR A 1 178 ? 3.601 -1.999 4.852 1.00 92.94 178 THR A CA 1
ATOM 1420 C C . THR A 1 178 ? 3.565 -0.617 4.200 1.00 92.94 178 THR A C 1
ATOM 1422 O O . THR A 1 178 ? 2.844 0.256 4.673 1.00 92.94 178 THR A O 1
ATOM 1425 N N . THR A 1 179 ? 4.267 -0.408 3.080 1.00 93.06 179 THR A N 1
ATOM 1426 C CA . THR A 1 179 ? 4.196 0.861 2.336 1.00 93.06 179 THR A CA 1
ATOM 1427 C C . THR A 1 179 ? 2.791 1.097 1.781 1.00 93.06 179 THR A C 1
ATOM 1429 O O . THR A 1 179 ? 2.267 2.196 1.921 1.00 93.06 179 THR A O 1
ATOM 1432 N N . SER A 1 180 ? 2.136 0.082 1.216 1.00 95.75 180 SER A N 1
ATOM 1433 C CA . SER A 1 180 ? 0.750 0.206 0.742 1.00 95.75 180 SER A CA 1
ATOM 1434 C C . SER A 1 180 ? -0.223 0.528 1.877 1.00 95.75 180 SER A C 1
ATOM 1436 O O . SER A 1 180 ? -1.090 1.386 1.717 1.00 95.75 180 SER A O 1
ATOM 1438 N N . MET A 1 181 ? -0.043 -0.110 3.039 1.00 94.94 181 MET A N 1
ATOM 1439 C CA . MET A 1 181 ? -0.837 0.164 4.241 1.00 94.94 181 MET A CA 1
ATOM 1440 C C . MET A 1 181 ? -0.644 1.604 4.733 1.00 94.94 181 MET A C 1
ATOM 1442 O O . MET A 1 181 ? -1.616 2.308 4.996 1.00 94.94 181 MET A O 1
ATOM 1446 N N . GLU A 1 182 ? 0.604 2.071 4.825 1.00 91.44 182 GLU A N 1
ATOM 1447 C CA . GLU A 1 182 ? 0.917 3.444 5.234 1.00 91.44 182 GLU A CA 1
ATOM 1448 C C . GLU A 1 182 ? 0.381 4.480 4.242 1.00 91.44 182 GLU A C 1
ATOM 1450 O O . GLU A 1 182 ? -0.115 5.527 4.666 1.00 91.44 182 GLU A O 1
ATOM 1455 N N . GLY A 1 183 ? 0.430 4.174 2.942 1.00 92.25 183 GLY A N 1
ATO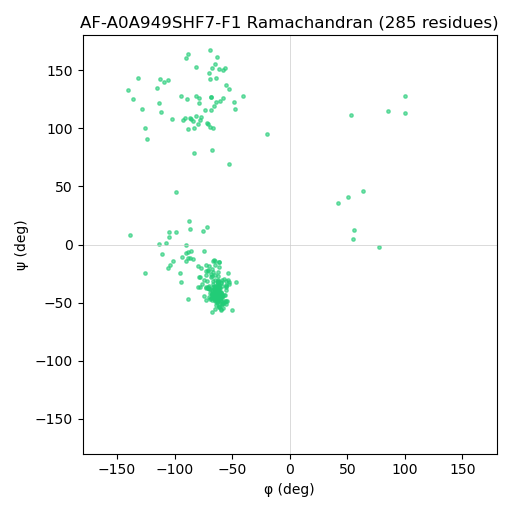M 1456 C CA . GLY A 1 183 ? -0.196 4.978 1.898 1.00 92.25 183 GLY A CA 1
ATOM 1457 C C . GLY A 1 183 ? -1.698 5.103 2.132 1.00 92.25 183 GLY A C 1
ATOM 1458 O O . GLY A 1 183 ? -2.204 6.218 2.222 1.00 92.25 183 GLY A O 1
ATOM 1459 N N . ALA A 1 184 ? -2.390 3.981 2.341 1.00 93.44 184 ALA A N 1
ATOM 1460 C CA . ALA A 1 184 ? -3.824 3.963 2.623 1.00 93.44 184 ALA A CA 1
ATOM 1461 C C . ALA A 1 184 ? -4.197 4.831 3.833 1.00 93.44 184 ALA A C 1
ATOM 1463 O O . 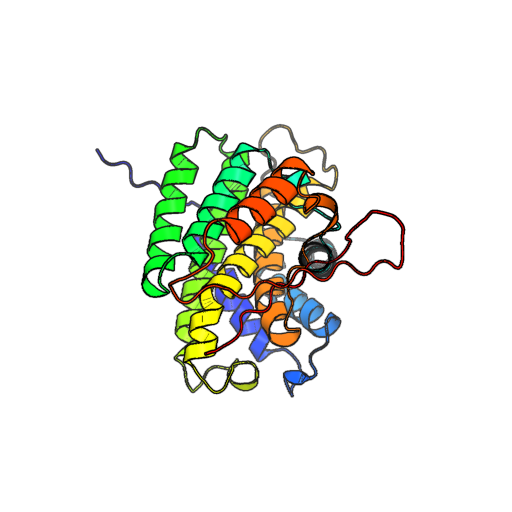ALA A 1 184 ? -5.084 5.680 3.746 1.00 93.44 184 ALA A O 1
ATOM 1464 N N . LEU A 1 185 ? -3.472 4.669 4.941 1.00 91.56 185 LEU A N 1
ATOM 1465 C CA . LEU A 1 185 ? -3.682 5.441 6.166 1.00 91.56 185 LEU A CA 1
ATOM 1466 C C . LEU A 1 185 ? -3.411 6.933 5.958 1.00 91.56 185 LEU A C 1
ATOM 1468 O O . LEU A 1 185 ? -4.174 7.773 6.426 1.00 91.56 185 LEU A O 1
ATOM 1472 N N . SER A 1 186 ? -2.337 7.283 5.254 1.00 88.38 186 SER A N 1
ATOM 1473 C CA . SER A 1 186 ? -2.000 8.682 4.993 1.00 88.38 186 SER A CA 1
ATOM 1474 C C . SER A 1 186 ? -3.036 9.351 4.085 1.00 88.38 186 SER A C 1
ATOM 1476 O O . SER A 1 186 ? -3.468 10.470 4.357 1.00 88.38 186 SER A O 1
ATOM 1478 N N . GLY A 1 187 ? -3.477 8.663 3.028 1.00 88.06 187 GLY A N 1
ATOM 1479 C CA . GLY A 1 187 ? -4.512 9.165 2.124 1.00 88.06 187 GLY A CA 1
ATOM 1480 C C . GLY A 1 187 ? -5.860 9.346 2.817 1.00 88.06 187 GLY A C 1
ATOM 1481 O O . GLY A 1 187 ? -6.526 10.360 2.613 1.00 88.06 187 GLY A O 1
ATOM 1482 N N . PHE A 1 188 ? -6.239 8.402 3.683 1.00 87.25 188 PHE A N 1
ATOM 1483 C CA . PHE A 1 188 ? -7.462 8.505 4.479 1.00 87.25 188 PHE A CA 1
ATOM 1484 C C . PHE A 1 188 ? -7.418 9.711 5.432 1.00 87.25 188 PHE A C 1
ATOM 1486 O O . PHE A 1 188 ? -8.361 10.503 5.485 1.00 87.25 188 PHE A O 1
ATOM 1493 N N . ALA A 1 189 ? -6.300 9.883 6.144 1.00 83.12 189 ALA A N 1
ATOM 1494 C CA . ALA A 1 189 ? -6.113 10.948 7.124 1.00 83.12 189 ALA A CA 1
ATOM 1495 C C . ALA A 1 189 ? -6.138 12.356 6.505 1.00 83.12 189 ALA A C 1
ATOM 1497 O O . ALA A 1 189 ? -6.686 13.280 7.100 1.00 83.12 189 ALA A O 1
ATOM 1498 N N . GLN A 1 190 ? -5.610 12.534 5.291 1.00 79.19 190 GLN A N 1
ATOM 1499 C CA . GLN A 1 190 ? -5.613 13.840 4.615 1.00 79.19 190 GLN A CA 1
ATOM 1500 C C . GLN A 1 190 ? -7.017 14.409 4.391 1.00 79.19 190 GLN A C 1
ATOM 1502 O O . GLN A 1 190 ? -7.209 15.619 4.468 1.00 79.19 190 GLN A O 1
ATOM 1507 N N . ILE A 1 191 ? -8.017 13.555 4.160 1.00 75.25 191 ILE A N 1
ATOM 1508 C CA . ILE A 1 191 ? -9.409 14.004 4.017 1.00 75.25 191 ILE A CA 1
ATOM 1509 C C . ILE A 1 191 ? -10.013 14.382 5.373 1.00 75.25 191 ILE A C 1
ATOM 1511 O O . ILE A 1 191 ? -10.823 15.304 5.442 1.00 75.25 191 ILE A O 1
ATOM 1515 N N . GLN A 1 192 ? -9.582 13.738 6.461 1.00 65.06 192 GLN A N 1
ATOM 1516 C CA . GLN A 1 192 ? -9.995 14.116 7.815 1.00 65.06 192 GLN A CA 1
ATOM 1517 C C . GLN A 1 192 ? -9.434 15.483 8.242 1.00 65.06 192 GLN A C 1
ATOM 1519 O O . GLN A 1 192 ? -10.067 16.169 9.037 1.00 65.06 192 GLN A O 1
ATOM 1524 N N . GLN A 1 193 ? -8.281 15.903 7.703 1.00 57.62 193 GLN A N 1
ATOM 1525 C CA . GLN A 1 193 ? -7.654 17.193 8.023 1.00 57.62 193 GLN A CA 1
ATOM 1526 C C . GLN A 1 193 ? -8.351 18.414 7.427 1.00 57.62 193 GLN A C 1
ATOM 1528 O O . GLN A 1 193 ? -8.156 19.516 7.931 1.00 57.62 193 GLN A O 1
ATOM 1533 N N . LEU A 1 194 ? -9.120 18.255 6.348 1.00 52.56 194 LEU A N 1
ATOM 1534 C CA . LEU A 1 194 ? -9.658 19.384 5.582 1.00 52.56 194 LEU A CA 1
ATOM 1535 C C . LEU A 1 194 ? -10.781 20.163 6.292 1.00 52.56 194 LEU A C 1
ATOM 1537 O O . LEU A 1 194 ? -11.479 20.926 5.633 1.00 52.56 194 LEU A O 1
ATOM 1541 N N . ASP A 1 195 ? -10.969 19.974 7.603 1.00 40.56 195 ASP A N 1
ATOM 1542 C CA . ASP A 1 195 ? -12.021 20.589 8.426 1.00 40.56 195 ASP A CA 1
ATOM 1543 C C . ASP A 1 195 ? -13.379 20.612 7.706 1.00 40.56 195 ASP A C 1
ATOM 1545 O O . ASP A 1 195 ? -14.180 21.548 7.782 1.00 40.56 195 ASP A O 1
ATOM 1549 N N . MET A 1 196 ? -13.637 19.552 6.931 1.00 43.09 196 MET A N 1
ATOM 1550 C CA . MET A 1 196 ? -14.951 19.312 6.380 1.00 43.09 196 MET A CA 1
ATOM 1551 C C . MET A 1 196 ? -15.809 19.015 7.602 1.00 43.09 196 MET A C 1
ATOM 1553 O O . MET A 1 196 ? -15.727 17.910 8.130 1.00 43.09 196 MET A O 1
ATOM 1557 N N . ASN A 1 197 ? -16.571 20.013 8.066 1.00 34.09 197 ASN A N 1
ATOM 1558 C CA . ASN A 1 197 ? -17.589 19.954 9.123 1.00 34.09 197 ASN A CA 1
ATOM 1559 C C . ASN A 1 197 ? -18.624 18.845 8.851 1.00 34.09 197 ASN A C 1
ATOM 1561 O O . ASN A 1 197 ? -19.774 19.077 8.490 1.00 34.09 197 ASN A O 1
ATOM 1565 N N . VAL A 1 198 ? -18.172 17.606 8.960 1.00 40.47 198 VAL A N 1
ATOM 1566 C CA . VAL A 1 198 ? -18.853 16.368 8.596 1.00 40.47 198 VAL A CA 1
ATOM 1567 C C . VAL A 1 198 ? -18.580 15.308 9.679 1.00 40.47 198 VAL A C 1
ATOM 1569 O O . VAL A 1 198 ? -18.947 14.141 9.558 1.00 40.47 198 VAL A O 1
ATOM 1572 N N . ALA A 1 199 ? -17.964 15.722 10.791 1.00 33.47 199 ALA A N 1
ATOM 1573 C CA . ALA A 1 199 ? -17.610 14.877 11.925 1.00 33.47 199 ALA A CA 1
ATOM 1574 C C . ALA A 1 199 ? -18.805 14.485 12.818 1.00 33.47 199 ALA A C 1
ATOM 1576 O O . ALA A 1 199 ? -18.613 13.902 13.880 1.00 33.47 199 ALA A O 1
ATOM 1577 N N . THR A 1 200 ? -20.046 14.725 12.399 1.00 34.00 200 THR A N 1
ATOM 1578 C CA . THR A 1 200 ? -21.237 14.248 13.107 1.00 34.00 200 THR A CA 1
ATOM 1579 C C . THR A 1 200 ? -22.122 13.449 12.153 1.00 34.00 200 THR A C 1
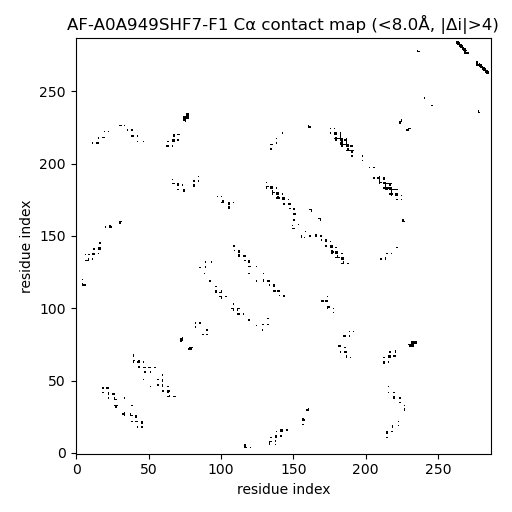ATOM 1581 O O . THR A 1 200 ? -22.856 13.990 11.338 1.00 34.00 200 THR A O 1
ATOM 1584 N N . SER A 1 201 ? -22.012 12.119 12.255 1.00 33.88 201 SER A N 1
ATOM 1585 C CA . SER A 1 201 ? -22.870 11.098 11.630 1.00 33.88 201 SER A CA 1
ATOM 1586 C C . SER A 1 201 ? -23.086 11.181 10.102 1.00 33.88 201 SER A C 1
ATOM 1588 O O . SER A 1 201 ? -23.863 11.982 9.605 1.00 33.88 201 SER A O 1
ATOM 1590 N N . LEU A 1 202 ? -22.534 10.210 9.362 1.00 35.62 202 LEU A N 1
ATOM 1591 C CA . LEU A 1 202 ? -23.123 9.719 8.099 1.00 35.62 202 LEU A CA 1
ATOM 1592 C C . LEU A 1 202 ? -23.233 10.699 6.912 1.00 35.62 202 LEU A C 1
ATOM 1594 O O . LEU A 1 202 ? -24.226 10.666 6.193 1.00 35.62 202 LEU A O 1
ATOM 1598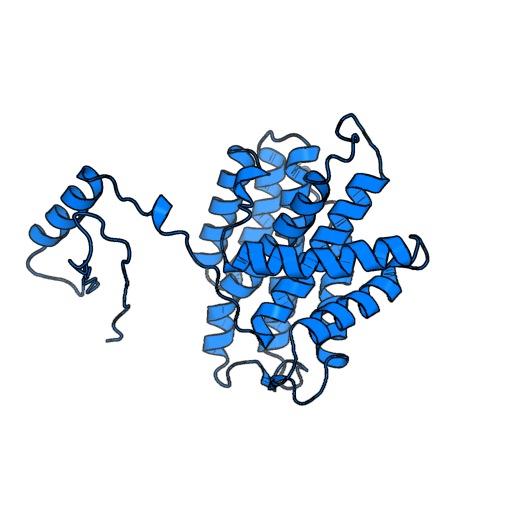 N N . ASN A 1 203 ? -22.199 11.468 6.576 1.00 42.25 203 ASN A N 1
ATOM 1599 C CA . ASN A 1 203 ? -22.119 11.961 5.195 1.00 42.25 203 ASN A CA 1
ATOM 1600 C C . ASN A 1 203 ? -21.363 10.918 4.366 1.00 42.25 203 ASN A C 1
ATOM 1602 O O . ASN A 1 203 ? -20.135 10.806 4.421 1.00 42.25 203 ASN A O 1
ATOM 1606 N N . SER A 1 204 ? -22.128 10.096 3.648 1.00 50.78 204 SER A N 1
ATOM 1607 C CA . SER A 1 204 ? -21.654 9.047 2.733 1.00 50.78 204 SER A CA 1
ATOM 1608 C C . SER A 1 204 ? -20.538 9.534 1.803 1.00 50.78 204 SER A C 1
ATOM 1610 O O . SER A 1 204 ? -19.614 8.780 1.496 1.00 50.78 204 SER A O 1
ATOM 1612 N N . LEU A 1 205 ? -20.575 10.814 1.425 1.00 52.28 205 LEU A N 1
ATOM 1613 C CA . LEU A 1 205 ? -19.586 11.469 0.573 1.00 52.28 205 LEU A CA 1
ATOM 1614 C C . LEU A 1 205 ? -18.202 11.575 1.228 1.00 52.28 205 LEU A C 1
ATOM 1616 O O . LEU A 1 205 ? -17.216 11.225 0.591 1.00 52.28 205 LEU A O 1
ATOM 1620 N N . GLY A 1 206 ? -18.108 11.964 2.505 1.00 59.84 206 GLY A N 1
ATOM 1621 C CA . GLY A 1 206 ? -16.819 12.092 3.199 1.00 59.84 206 GLY A CA 1
ATOM 1622 C C . GLY A 1 206 ? -16.104 10.748 3.351 1.00 59.84 206 GLY A C 1
ATOM 1623 O O . GLY A 1 206 ? -14.906 10.644 3.101 1.00 59.84 206 GLY A O 1
ATOM 1624 N N . ARG A 1 207 ? -16.854 9.682 3.663 1.00 63.75 207 ARG A N 1
ATOM 1625 C CA . ARG A 1 207 ? -16.302 8.317 3.737 1.00 63.75 207 ARG A CA 1
ATOM 1626 C C . ARG A 1 207 ? -15.916 7.769 2.367 1.00 63.75 207 ARG A C 1
ATOM 1628 O O . ARG A 1 207 ? -14.886 7.110 2.257 1.00 63.75 207 ARG A O 1
ATOM 1635 N N . SER A 1 208 ? -16.708 8.051 1.334 1.00 69.56 208 SER A N 1
ATOM 1636 C CA . SER A 1 208 ? -16.404 7.617 -0.035 1.00 69.56 208 SER A CA 1
ATOM 1637 C C . SER A 1 208 ? -15.148 8.308 -0.567 1.00 69.56 208 SER A C 1
ATOM 1639 O O . SER A 1 208 ? -14.276 7.642 -1.117 1.00 69.56 208 SER A O 1
ATOM 1641 N N . ILE A 1 209 ? -15.002 9.615 -0.319 1.00 74.44 209 ILE A N 1
ATOM 1642 C CA . ILE A 1 209 ? -13.808 10.383 -0.694 1.00 74.44 209 ILE A CA 1
ATOM 1643 C C . ILE A 1 209 ? -12.591 9.927 0.120 1.00 74.44 209 ILE A C 1
ATOM 1645 O O . ILE A 1 209 ? -11.538 9.715 -0.464 1.00 74.44 209 ILE A O 1
ATOM 1649 N N . ALA A 1 210 ? -12.718 9.696 1.432 1.00 80.12 210 ALA A N 1
ATOM 1650 C CA . ALA A 1 210 ? -11.610 9.188 2.248 1.00 80.12 210 ALA A CA 1
ATOM 1651 C C . ALA A 1 210 ? -11.150 7.789 1.805 1.00 80.12 210 ALA A C 1
ATOM 1653 O O . ALA A 1 210 ? -9.953 7.519 1.738 1.00 80.12 210 ALA A O 1
ATOM 1654 N N . THR A 1 211 ? -12.094 6.918 1.440 1.00 82.94 211 THR A N 1
ATOM 1655 C CA . THR A 1 211 ? -11.797 5.584 0.901 1.00 82.94 211 THR A CA 1
ATOM 1656 C C . THR A 1 211 ? -11.096 5.680 -0.454 1.00 82.94 211 THR A C 1
ATOM 1658 O O . THR A 1 211 ? -10.084 5.021 -0.675 1.00 82.94 211 THR A O 1
ATOM 1661 N N . MET A 1 212 ? -11.581 6.553 -1.339 1.00 84.88 212 MET A N 1
ATOM 1662 C CA . MET A 1 212 ? -10.935 6.863 -2.613 1.00 84.88 212 MET A CA 1
ATOM 1663 C C . MET A 1 212 ? -9.504 7.377 -2.405 1.00 84.88 212 MET A C 1
ATOM 1665 O O . MET A 1 212 ? -8.572 6.844 -3.002 1.00 84.88 212 MET A O 1
ATOM 1669 N N . SER A 1 213 ? -9.307 8.357 -1.522 1.00 87.75 213 SER A N 1
ATOM 1670 C CA . SER A 1 213 ? -7.989 8.906 -1.190 1.00 87.75 213 SER A CA 1
ATOM 1671 C C . SER A 1 213 ? -7.046 7.858 -0.612 1.00 87.75 213 SER A C 1
ATOM 1673 O O . SER A 1 213 ? -5.864 7.860 -0.946 1.00 87.75 213 SER A O 1
ATOM 1675 N N . ALA A 1 214 ? -7.556 6.930 0.202 1.00 91.00 214 ALA A N 1
ATOM 1676 C CA . ALA A 1 214 ? -6.773 5.811 0.709 1.00 91.00 214 ALA A CA 1
ATOM 1677 C C . ALA A 1 214 ? -6.261 4.916 -0.430 1.00 91.00 214 ALA A C 1
ATOM 1679 O O . ALA A 1 214 ? -5.072 4.614 -0.475 1.00 91.00 214 ALA A O 1
ATOM 1680 N N . VAL A 1 215 ? -7.116 4.542 -1.388 1.00 92.31 215 VAL A N 1
ATOM 1681 C CA . VAL A 1 215 ? -6.694 3.720 -2.537 1.00 92.31 215 VAL A CA 1
ATOM 1682 C C . VAL A 1 215 ? -5.718 4.486 -3.437 1.00 92.31 215 VAL A C 1
ATOM 1684 O O . VAL A 1 215 ? -4.687 3.932 -3.816 1.00 92.31 215 VAL A O 1
ATOM 1687 N N . ILE A 1 216 ? -5.976 5.771 -3.720 1.00 92.62 216 ILE A N 1
ATOM 1688 C CA . ILE A 1 216 ? -5.065 6.634 -4.497 1.00 92.62 216 ILE A CA 1
ATOM 1689 C C . ILE A 1 216 ? -3.674 6.659 -3.867 1.00 92.62 216 ILE A C 1
ATOM 1691 O O . ILE A 1 216 ? -2.672 6.418 -4.543 1.00 92.62 216 ILE A O 1
ATOM 1695 N N . ALA A 1 217 ? -3.616 6.928 -2.565 1.00 93.50 217 ALA A N 1
ATOM 1696 C CA . ALA A 1 217 ? -2.375 7.000 -1.816 1.00 93.50 217 ALA A CA 1
ATOM 1697 C C . ALA A 1 217 ? -1.676 5.638 -1.720 1.00 93.50 217 ALA A C 1
ATOM 1699 O O . ALA A 1 217 ? -0.456 5.571 -1.860 1.00 93.50 217 ALA A O 1
ATOM 1700 N N . ALA A 1 218 ? -2.424 4.548 -1.528 1.00 95.94 218 ALA A N 1
ATOM 1701 C CA . ALA A 1 218 ? -1.877 3.197 -1.480 1.00 95.94 218 ALA A CA 1
ATOM 1702 C C . ALA A 1 218 ? -1.231 2.804 -2.813 1.00 95.94 218 ALA A C 1
ATOM 1704 O O . ALA A 1 218 ? -0.073 2.384 -2.816 1.00 95.94 218 ALA A O 1
ATOM 1705 N N . VAL A 1 219 ? -1.933 2.979 -3.940 1.00 96.81 219 VAL A N 1
ATOM 1706 C CA . VAL A 1 219 ? -1.391 2.697 -5.281 1.00 96.81 219 VAL A CA 1
ATOM 1707 C C . VAL A 1 219 ? -0.186 3.591 -5.541 1.00 96.81 219 VAL A C 1
ATOM 1709 O O . VAL A 1 219 ? 0.900 3.087 -5.814 1.00 96.81 219 VAL A O 1
ATOM 1712 N N . GLY A 1 220 ? -0.341 4.906 -5.368 1.00 95.56 220 GLY A N 1
ATOM 1713 C CA . GLY A 1 220 ? 0.706 5.869 -5.684 1.00 95.56 220 GLY A CA 1
ATOM 1714 C C . GLY A 1 220 ? 1.975 5.703 -4.851 1.00 95.56 220 GLY A C 1
ATOM 1715 O O . GLY A 1 220 ? 3.078 5.802 -5.390 1.00 95.56 220 GLY A O 1
ATOM 1716 N N . LEU A 1 221 ? 1.851 5.391 -3.557 1.00 94.56 221 LEU A N 1
ATOM 1717 C CA . LEU A 1 221 ? 3.006 5.138 -2.699 1.00 94.56 221 LEU A CA 1
ATOM 1718 C C . LEU A 1 221 ? 3.663 3.784 -3.006 1.00 94.56 221 LEU A C 1
ATOM 1720 O O . LEU A 1 221 ? 4.891 3.695 -3.020 1.00 94.56 221 LEU A O 1
ATOM 1724 N N . SER A 1 222 ? 2.873 2.756 -3.331 1.00 95.94 222 SER A N 1
ATOM 1725 C CA . SER A 1 222 ? 3.386 1.436 -3.728 1.00 95.94 222 SER A CA 1
ATOM 1726 C C . SER A 1 222 ? 4.161 1.500 -5.042 1.00 95.94 222 SER A C 1
ATOM 1728 O O . SER A 1 222 ? 5.294 1.026 -5.114 1.00 95.94 222 SER A O 1
ATOM 1730 N N . SER A 1 223 ? 3.595 2.139 -6.069 1.00 96.12 223 SER A N 1
ATOM 1731 C CA . SER A 1 223 ? 4.273 2.344 -7.349 1.00 96.12 223 SER A CA 1
ATOM 1732 C C . SER A 1 223 ? 5.459 3.298 -7.211 1.00 96.12 223 SER A C 1
ATOM 1734 O O . SER A 1 223 ? 6.535 3.037 -7.746 1.00 96.12 223 SER A O 1
ATOM 1736 N N . GLY A 1 224 ? 5.308 4.379 -6.442 1.00 93.56 224 GLY A N 1
ATOM 1737 C CA . GLY A 1 224 ? 6.377 5.343 -6.193 1.00 93.56 224 GLY A CA 1
ATOM 1738 C C . GLY A 1 224 ? 7.577 4.725 -5.475 1.00 93.56 224 GLY A C 1
ATOM 1739 O O . GLY A 1 224 ? 8.718 5.054 -5.797 1.00 93.56 224 GLY A O 1
ATOM 1740 N N . LYS A 1 225 ? 7.362 3.743 -4.587 1.00 92.44 225 LYS A N 1
ATOM 1741 C CA . LYS A 1 225 ? 8.457 2.967 -3.987 1.00 92.44 225 LYS A CA 1
ATOM 1742 C C . LYS A 1 225 ? 9.307 2.253 -5.041 1.00 92.44 225 LYS A C 1
ATOM 1744 O O . LYS A 1 225 ? 10.522 2.170 -4.879 1.00 92.44 225 LYS A O 1
ATOM 1749 N N . MET A 1 226 ? 8.703 1.774 -6.128 1.00 93.44 226 MET A N 1
ATOM 1750 C CA . MET A 1 226 ? 9.430 1.081 -7.194 1.00 93.44 226 MET A CA 1
ATOM 1751 C C . MET A 1 226 ? 10.243 2.029 -8.071 1.00 93.44 226 MET A C 1
ATOM 1753 O O . MET A 1 226 ? 11.407 1.721 -8.341 1.00 93.44 226 MET A O 1
ATOM 1757 N N . PHE A 1 227 ? 9.659 3.165 -8.465 1.00 92.94 227 PHE A N 1
ATOM 1758 C CA . PHE A 1 227 ? 10.320 4.168 -9.309 1.00 92.94 227 PHE A CA 1
ATOM 1759 C C . PHE A 1 227 ? 11.396 4.949 -8.548 1.00 92.94 227 PHE A C 1
ATOM 1761 O O . PHE A 1 227 ? 12.525 5.068 -9.010 1.00 92.94 227 PHE A O 1
ATOM 1768 N N . PHE A 1 228 ? 11.076 5.432 -7.348 1.00 91.06 228 PHE A N 1
ATOM 1769 C CA . PHE A 1 228 ? 11.898 6.409 -6.623 1.00 91.06 228 PHE A CA 1
ATOM 1770 C C . PHE A 1 228 ? 12.646 5.826 -5.425 1.00 91.06 228 PHE A C 1
ATOM 1772 O O . PHE A 1 228 ? 13.304 6.564 -4.692 1.00 91.06 228 PHE A O 1
ATOM 1779 N N . LYS A 1 229 ? 12.505 4.516 -5.179 1.00 87.94 229 LYS A N 1
ATOM 1780 C CA . LYS A 1 229 ? 13.121 3.804 -4.046 1.00 87.94 229 LYS A CA 1
ATOM 1781 C C . LYS A 1 229 ? 12.851 4.496 -2.706 1.00 87.94 229 LYS A C 1
ATOM 1783 O O . LYS A 1 229 ? 13.730 4.606 -1.856 1.00 87.94 229 LYS A O 1
ATOM 1788 N N . TRP A 1 230 ? 11.621 4.980 -2.515 1.00 84.00 230 TRP A N 1
ATOM 1789 C CA . TRP A 1 230 ? 11.239 5.706 -1.308 1.00 84.00 230 TRP A CA 1
ATOM 1790 C C . TRP A 1 230 ? 11.456 4.882 -0.035 1.00 84.00 230 TRP A C 1
ATOM 1792 O O . TRP A 1 230 ? 10.930 3.773 0.134 1.00 84.00 230 TRP A O 1
ATOM 1802 N N . VAL A 1 231 ? 12.196 5.490 0.891 1.00 78.12 231 VAL A N 1
ATOM 1803 C CA . VAL A 1 231 ? 12.445 4.987 2.240 1.00 78.12 231 VAL A CA 1
ATOM 1804 C C . VAL A 1 231 ? 11.814 5.949 3.238 1.00 78.12 231 VAL A C 1
ATOM 1806 O O . VAL A 1 231 ? 11.969 7.167 3.126 1.00 78.12 231 VAL A O 1
ATOM 1809 N N . LYS A 1 232 ? 11.111 5.392 4.223 1.00 70.25 232 LYS A N 1
ATOM 1810 C CA . LYS A 1 232 ? 10.564 6.149 5.347 1.00 70.25 232 LYS A CA 1
ATOM 1811 C C . LYS A 1 232 ? 11.708 6.708 6.193 1.00 70.25 232 LYS A C 1
ATOM 1813 O O . LYS A 1 232 ? 12.490 5.928 6.740 1.00 70.25 232 LYS A O 1
ATOM 1818 N N . LYS A 1 233 ? 11.820 8.034 6.336 1.00 66.00 233 LYS A N 1
ATOM 1819 C CA . LYS A 1 233 ? 12.799 8.622 7.268 1.00 66.00 233 LYS A CA 1
ATOM 1820 C C . LYS A 1 233 ? 12.234 8.609 8.681 1.00 66.00 233 LYS A C 1
ATOM 1822 O O . LYS A 1 233 ? 11.141 9.120 8.923 1.00 66.00 233 LYS A O 1
ATOM 1827 N N . ILE A 1 234 ? 13.002 8.069 9.621 1.00 56.75 234 ILE A N 1
ATOM 1828 C CA . ILE A 1 234 ? 12.694 8.147 11.050 1.00 56.75 234 ILE A CA 1
ATOM 1829 C C . ILE A 1 234 ? 13.094 9.540 11.539 1.00 56.75 234 ILE A C 1
ATOM 1831 O O . ILE A 1 234 ? 14.235 9.959 11.361 1.00 56.75 234 ILE A O 1
ATOM 1835 N N . ASN A 1 235 ? 12.167 10.263 12.170 1.00 49.69 235 ASN A N 1
ATOM 1836 C CA . ASN A 1 235 ? 12.505 11.510 12.851 1.00 49.69 235 ASN A CA 1
ATOM 1837 C C . ASN A 1 235 ? 13.302 11.185 14.129 1.00 49.69 235 ASN A C 1
ATOM 1839 O O . ASN A 1 235 ? 12.737 10.731 15.130 1.00 49.69 235 ASN A O 1
ATOM 1843 N N . THR A 1 236 ? 14.614 11.421 14.085 1.00 46.53 236 THR A N 1
ATOM 1844 C CA . THR A 1 236 ? 15.572 11.135 15.164 1.00 46.53 236 THR A CA 1
ATOM 1845 C C . THR A 1 236 ? 15.286 11.903 16.458 1.00 46.53 236 THR A C 1
ATOM 1847 O O . THR A 1 236 ? 15.732 11.470 17.517 1.00 46.53 236 THR A O 1
ATOM 1850 N N . ALA A 1 237 ? 14.452 12.953 16.447 1.00 47.25 237 ALA A N 1
ATOM 1851 C CA . ALA A 1 237 ? 14.046 13.652 17.671 1.00 47.25 237 ALA A CA 1
ATOM 1852 C C . ALA A 1 237 ? 13.273 12.750 18.664 1.00 47.25 237 ALA A C 1
ATOM 1854 O O . ALA A 1 237 ? 13.332 12.972 19.875 1.00 47.25 237 ALA A O 1
ATOM 1855 N N . LYS A 1 238 ? 12.584 11.704 18.174 1.00 41.19 238 LYS A N 1
ATOM 1856 C CA . LYS A 1 238 ? 11.923 10.671 19.005 1.00 41.19 238 LYS A CA 1
ATOM 1857 C C . LYS A 1 238 ? 12.854 9.513 19.406 1.00 41.19 238 LYS A C 1
ATOM 1859 O O . LYS A 1 238 ? 12.488 8.739 20.280 1.00 41.19 238 LYS A O 1
ATOM 1864 N N . LEU A 1 239 ? 14.047 9.410 18.814 1.00 39.06 239 LEU A N 1
ATOM 1865 C CA . LEU A 1 239 ? 15.101 8.470 19.224 1.00 39.06 239 LEU A CA 1
ATOM 1866 C C . LEU A 1 239 ? 16.006 9.065 20.312 1.00 39.06 239 LEU A C 1
ATOM 1868 O O . LEU A 1 239 ? 17.115 8.576 20.529 1.00 39.06 239 LEU A O 1
ATOM 1872 N N . SER A 1 240 ? 15.546 10.096 21.029 1.00 43.22 240 SER A N 1
ATOM 1873 C CA . SER A 1 240 ? 16.173 10.492 22.286 1.00 43.22 240 SER A CA 1
ATOM 1874 C C . SER A 1 240 ? 15.937 9.382 23.313 1.00 43.22 240 SER A C 1
ATOM 1876 O O . SER A 1 240 ? 15.027 9.426 24.135 1.00 43.22 240 SER A O 1
ATOM 1878 N N . LEU A 1 241 ? 16.767 8.339 23.238 1.00 46.81 241 LEU A N 1
ATOM 1879 C CA . LEU A 1 241 ? 16.939 7.379 24.316 1.00 46.81 241 LEU A CA 1
ATOM 1880 C C . LEU A 1 241 ? 17.154 8.201 25.585 1.00 46.81 241 LEU A C 1
ATOM 1882 O O . LEU A 1 241 ? 18.051 9.051 25.638 1.00 46.81 241 LEU A O 1
ATOM 1886 N N . ASN A 1 242 ? 16.311 7.994 26.599 1.00 49.97 242 ASN A N 1
ATOM 1887 C CA . ASN A 1 242 ? 16.556 8.651 27.872 1.00 49.97 242 ASN A CA 1
ATOM 1888 C C . ASN A 1 242 ? 17.957 8.219 28.362 1.00 49.97 242 ASN A C 1
ATOM 1890 O O . ASN A 1 242 ? 18.446 7.132 28.030 1.00 49.97 242 ASN A O 1
ATOM 1894 N N . LYS A 1 243 ? 18.642 9.081 29.122 1.00 52.41 243 LYS A N 1
ATOM 1895 C CA . LYS A 1 243 ? 20.017 8.801 29.572 1.00 52.41 243 LYS A CA 1
ATOM 1896 C C . LYS A 1 243 ? 20.131 7.442 30.277 1.00 52.41 243 LYS A C 1
ATOM 1898 O O . LYS A 1 243 ? 21.147 6.774 30.135 1.00 52.41 243 LYS A O 1
ATOM 1903 N N . GLU A 1 244 ? 19.082 7.003 30.967 1.00 54.00 244 GLU A N 1
ATOM 1904 C CA . GLU A 1 244 ? 19.028 5.699 31.637 1.00 54.00 244 GLU A CA 1
ATOM 1905 C C . GLU A 1 244 ? 19.031 4.515 30.661 1.00 54.00 244 GLU A C 1
ATOM 1907 O O . GLU A 1 244 ? 19.667 3.502 30.936 1.00 54.00 244 GLU A O 1
ATOM 1912 N N . THR A 1 245 ? 18.376 4.634 29.506 1.00 52.78 245 THR A N 1
ATOM 1913 C CA . THR A 1 245 ? 18.337 3.596 28.467 1.00 52.78 245 THR A CA 1
ATOM 1914 C C . THR A 1 245 ? 19.684 3.511 27.754 1.00 52.78 245 THR A C 1
ATOM 1916 O O . THR A 1 245 ? 20.172 2.411 27.508 1.00 52.78 245 THR A O 1
ATOM 1919 N N . ILE A 1 246 ? 20.347 4.652 27.520 1.00 52.69 246 ILE A N 1
ATOM 1920 C CA . ILE A 1 246 ? 21.726 4.696 26.998 1.00 52.69 246 ILE A CA 1
ATOM 1921 C C . ILE A 1 246 ? 22.700 4.041 27.988 1.00 52.69 246 ILE A C 1
ATOM 1923 O O . ILE A 1 246 ? 23.543 3.238 27.592 1.00 52.69 246 ILE A O 1
ATOM 1927 N N . VAL A 1 247 ? 22.569 4.338 29.286 1.00 54.72 247 VAL A N 1
ATOM 1928 C CA . VAL A 1 247 ? 23.390 3.714 30.334 1.00 54.72 247 VAL A CA 1
ATOM 1929 C C . VAL A 1 247 ? 23.131 2.208 30.399 1.00 54.72 247 VAL A C 1
ATOM 1931 O O . VAL A 1 247 ? 24.091 1.443 30.411 1.00 54.72 247 VAL A O 1
ATOM 1934 N N . LYS A 1 248 ? 21.873 1.750 30.354 1.00 52.78 248 LYS A N 1
ATOM 1935 C CA . LYS A 1 248 ? 21.542 0.314 30.332 1.00 52.78 248 LYS A CA 1
ATOM 1936 C C . LYS A 1 248 ? 22.133 -0.399 29.112 1.00 52.78 248 LYS A C 1
ATOM 1938 O O . LYS A 1 248 ? 22.777 -1.427 29.290 1.00 52.78 248 LYS A O 1
ATOM 1943 N N . LEU A 1 249 ? 22.007 0.167 27.910 1.00 49.31 249 LEU A N 1
ATOM 1944 C CA . LEU A 1 249 ? 22.591 -0.402 26.685 1.00 49.31 249 LEU A CA 1
ATOM 1945 C C . LEU A 1 249 ? 24.128 -0.484 26.755 1.00 49.31 249 LEU A C 1
ATOM 1947 O O . LEU A 1 249 ? 24.709 -1.501 26.382 1.00 49.31 249 LEU A O 1
ATOM 1951 N N . ASN A 1 250 ? 24.789 0.527 27.327 1.00 49.78 250 ASN A N 1
ATOM 1952 C CA . ASN A 1 250 ? 26.241 0.507 27.540 1.00 49.78 250 ASN A CA 1
ATOM 1953 C C . ASN A 1 250 ? 26.686 -0.449 28.662 1.00 49.78 250 ASN A C 1
ATOM 1955 O O . ASN A 1 250 ? 27.813 -0.939 28.640 1.00 49.78 250 ASN A O 1
ATOM 1959 N N . THR A 1 251 ? 25.821 -0.733 29.639 1.00 48.09 251 THR A N 1
ATOM 1960 C CA . THR A 1 251 ? 26.130 -1.670 30.733 1.00 48.09 251 THR A CA 1
ATOM 1961 C C . THR A 1 251 ? 26.005 -3.123 30.267 1.00 48.09 251 THR A C 1
ATOM 1963 O O . THR A 1 251 ? 26.836 -3.952 30.632 1.00 48.09 251 THR A O 1
ATOM 1966 N N . VAL A 1 252 ? 25.036 -3.423 29.391 1.00 47.75 252 VAL A N 1
ATOM 1967 C CA . VAL A 1 252 ? 24.855 -4.760 28.793 1.00 47.75 252 VAL A CA 1
ATOM 1968 C C . VAL A 1 252 ? 26.051 -5.145 27.910 1.00 47.75 252 VAL A C 1
ATOM 1970 O O . VAL A 1 252 ? 26.546 -6.267 28.016 1.00 47.75 252 VAL A O 1
ATOM 1973 N N . ASN A 1 253 ? 26.601 -4.203 27.133 1.00 43.47 253 ASN A N 1
ATOM 1974 C CA . ASN A 1 253 ? 27.795 -4.447 26.309 1.00 43.47 253 ASN A CA 1
ATOM 1975 C C . ASN A 1 253 ? 29.081 -4.695 27.119 1.00 43.47 253 ASN A C 1
ATOM 1977 O O . ASN A 1 253 ? 30.010 -5.311 26.607 1.00 43.47 253 ASN A O 1
ATOM 1981 N N . ASN A 1 254 ? 29.138 -4.262 28.382 1.00 40.97 254 ASN A N 1
ATOM 1982 C CA . ASN A 1 254 ? 30.296 -4.487 29.252 1.00 40.97 254 ASN A CA 1
ATOM 1983 C C . ASN A 1 254 ? 30.178 -5.744 30.133 1.00 40.97 254 ASN A C 1
ATOM 1985 O O . ASN A 1 254 ? 31.170 -6.137 30.743 1.00 40.97 254 ASN A O 1
ATOM 1989 N N . GLN A 1 255 ? 29.005 -6.387 30.207 1.00 37.00 255 GLN A N 1
ATOM 1990 C CA . GLN A 1 255 ? 28.823 -7.631 30.972 1.00 37.00 255 GLN A CA 1
ATOM 1991 C C . GLN A 1 255 ? 28.960 -8.904 30.130 1.00 37.00 255 GLN A C 1
ATOM 1993 O O . GLN A 1 255 ? 29.367 -9.927 30.670 1.00 37.00 255 GLN A O 1
ATOM 1998 N N . TYR A 1 256 ? 28.723 -8.843 28.817 1.00 39.16 256 TYR A N 1
ATOM 1999 C CA . TYR A 1 256 ? 28.954 -9.967 27.898 1.00 39.16 256 TYR A CA 1
ATOM 2000 C C . TYR A 1 256 ? 30.284 -9.835 27.149 1.00 39.16 256 TYR A C 1
ATOM 2002 O O . TYR A 1 256 ? 30.403 -10.050 25.944 1.00 39.16 256 TYR A O 1
ATOM 2010 N N . GLY A 1 257 ? 31.325 -9.479 27.901 1.00 44.06 257 GLY A N 1
ATOM 2011 C CA . GLY A 1 257 ? 32.699 -9.656 27.472 1.00 44.06 257 GLY A CA 1
ATOM 2012 C C . GLY A 1 257 ? 33.049 -11.141 27.485 1.00 44.06 257 GLY A C 1
ATOM 2013 O O . GLY A 1 257 ? 33.368 -11.681 28.541 1.00 44.06 257 GLY A O 1
ATOM 2014 N N . ARG A 1 258 ? 33.075 -11.725 26.283 1.00 39.97 258 ARG A N 1
ATOM 2015 C CA . ARG A 1 258 ? 33.503 -13.082 25.897 1.00 39.97 258 ARG A CA 1
ATOM 2016 C C . ARG A 1 258 ? 32.350 -14.063 25.699 1.00 39.97 258 ARG A C 1
ATOM 2018 O O . ARG A 1 258 ? 31.718 -14.523 26.637 1.00 39.97 258 ARG A O 1
ATOM 2025 N N . ASP A 1 259 ? 32.251 -14.435 24.432 1.00 40.03 259 ASP A N 1
ATOM 2026 C CA . ASP A 1 259 ? 31.565 -15.567 23.828 1.00 40.03 259 ASP A CA 1
ATOM 2027 C C . ASP A 1 259 ? 30.195 -15.325 23.183 1.00 40.03 259 ASP A C 1
ATOM 2029 O O . ASP A 1 259 ? 29.249 -14.828 23.782 1.00 40.03 259 ASP A O 1
ATOM 2033 N N . THR A 1 260 ? 30.130 -15.783 21.930 1.00 35.12 260 THR A N 1
ATOM 2034 C CA . THR A 1 260 ? 29.035 -15.770 20.946 1.00 35.12 260 THR A CA 1
ATOM 2035 C C . THR A 1 260 ? 28.867 -14.515 20.068 1.00 35.12 260 THR A C 1
ATOM 2037 O O . THR A 1 260 ? 28.588 -13.407 20.510 1.00 35.12 260 THR A O 1
ATOM 2040 N N . ARG A 1 261 ? 29.080 -14.761 18.765 1.00 43.84 261 ARG A N 1
ATOM 2041 C CA . ARG A 1 261 ? 28.831 -13.957 17.552 1.00 43.84 261 ARG A CA 1
ATOM 2042 C C . ARG A 1 261 ? 27.807 -12.828 17.774 1.00 43.84 261 ARG A C 1
ATOM 2044 O O . ARG A 1 261 ? 26.605 -13.059 17.695 1.00 43.84 261 ARG A O 1
ATOM 2051 N N . GLY A 1 262 ? 28.300 -11.626 18.067 1.00 31.31 262 GLY A N 1
ATOM 2052 C CA . GLY A 1 262 ? 27.489 -10.480 18.476 1.00 31.31 262 GLY A CA 1
ATOM 2053 C C . GLY A 1 262 ? 27.481 -9.358 17.442 1.00 31.31 262 GLY A C 1
ATOM 2054 O O . GLY A 1 262 ? 28.499 -9.061 16.821 1.00 31.31 262 GLY A O 1
ATOM 2055 N N . TYR A 1 263 ? 26.318 -8.727 17.289 1.00 35.91 263 TYR A N 1
ATOM 2056 C CA . TYR A 1 263 ? 26.101 -7.498 16.531 1.00 35.91 263 TYR A CA 1
ATOM 2057 C C . TYR A 1 263 ? 27.148 -6.426 16.886 1.00 35.91 263 TYR A C 1
ATOM 2059 O O . TYR A 1 263 ? 27.182 -5.932 18.014 1.00 35.91 263 TYR A O 1
ATOM 2067 N N . CYS A 1 264 ? 27.976 -6.015 15.923 1.00 37.28 264 CYS A N 1
ATOM 2068 C CA . CYS A 1 264 ? 28.869 -4.866 16.082 1.00 37.28 264 CYS A CA 1
ATOM 2069 C C . CYS A 1 264 ? 28.111 -3.562 15.792 1.00 37.28 264 CYS A C 1
ATOM 2071 O O . CYS A 1 264 ? 28.224 -2.983 14.717 1.00 37.28 264 CYS A O 1
ATOM 2073 N N . GLY A 1 265 ? 27.322 -3.090 16.756 1.00 38.88 265 GLY A N 1
ATOM 2074 C CA . GLY A 1 265 ? 26.778 -1.734 16.719 1.00 38.88 265 GLY A CA 1
ATOM 2075 C C . GLY A 1 265 ? 27.794 -0.733 17.266 1.00 38.88 265 GLY A C 1
ATOM 2076 O O . GLY A 1 265 ? 27.910 -0.591 18.481 1.00 38.88 265 GLY A O 1
ATOM 2077 N N . THR A 1 266 ? 28.516 -0.018 16.402 1.00 36.59 266 THR A N 1
ATOM 2078 C CA . THR A 1 266 ? 29.342 1.124 16.831 1.00 36.59 266 THR A CA 1
ATOM 2079 C C . THR A 1 266 ? 28.524 2.405 16.713 1.00 36.59 266 THR A C 1
ATOM 2081 O O . THR A 1 266 ? 28.276 2.892 15.613 1.00 36.59 266 THR A O 1
ATOM 2084 N N . ILE A 1 267 ? 28.103 2.970 17.846 1.00 40.97 267 ILE A N 1
ATOM 2085 C CA . ILE A 1 267 ? 27.424 4.271 17.881 1.00 40.97 267 ILE A CA 1
ATOM 2086 C C . ILE A 1 267 ? 28.485 5.369 17.728 1.00 40.97 267 ILE A C 1
ATOM 2088 O O . ILE A 1 267 ? 29.246 5.638 18.657 1.00 40.97 267 ILE A O 1
ATOM 2092 N N . TYR A 1 268 ? 28.531 6.021 16.565 1.00 35.81 268 TYR A N 1
ATOM 2093 C CA . TYR A 1 268 ? 29.308 7.247 16.376 1.00 35.81 268 TYR A CA 1
ATOM 2094 C C . TYR A 1 268 ? 28.470 8.455 16.796 1.00 35.81 268 TYR A C 1
ATOM 2096 O O . TYR A 1 268 ? 27.539 8.845 16.099 1.00 35.81 268 TYR A O 1
ATOM 2104 N N . CYS A 1 269 ? 28.815 9.070 17.927 1.00 38.72 269 CYS A N 1
ATOM 2105 C CA . CYS A 1 269 ? 28.341 10.414 18.246 1.00 38.72 269 CYS A CA 1
ATOM 2106 C C . CYS A 1 269 ? 29.359 11.428 17.713 1.00 38.72 269 CYS A C 1
ATOM 2108 O O . CYS A 1 269 ? 30.459 11.543 18.260 1.00 38.72 269 CYS A O 1
ATOM 2110 N N . ASP A 1 270 ? 28.999 12.155 16.655 1.00 37.78 270 ASP A N 1
ATOM 2111 C CA . ASP A 1 270 ? 29.789 13.297 16.198 1.00 37.78 270 ASP A CA 1
ATOM 2112 C C . ASP A 1 270 ? 29.697 14.423 17.244 1.00 37.78 270 ASP A C 1
ATOM 2114 O O . ASP A 1 270 ? 28.615 14.793 17.703 1.00 37.78 270 ASP A O 1
ATOM 2118 N N . LYS A 1 271 ? 30.850 14.927 17.691 1.00 38.09 271 LYS A N 1
ATOM 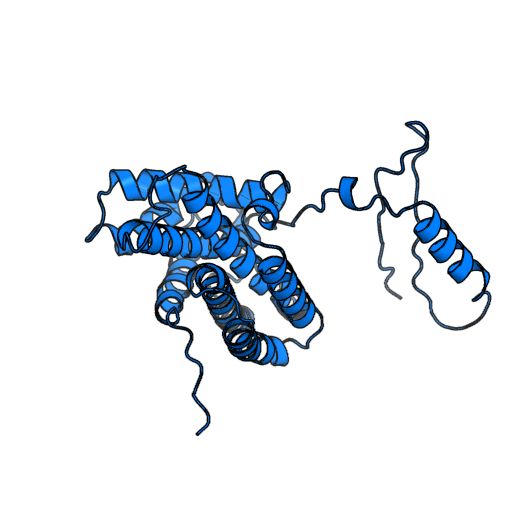2119 C CA . LYS A 1 271 ? 30.975 15.899 18.792 1.00 38.09 271 LYS A CA 1
ATOM 2120 C C . LYS A 1 271 ? 30.834 17.352 18.329 1.00 38.09 271 LYS A C 1
ATOM 2122 O O . LYS A 1 271 ? 31.181 18.260 19.082 1.00 38.09 271 LYS A O 1
ATOM 2127 N N . THR A 1 272 ? 30.354 17.601 17.115 1.00 39.44 272 THR A N 1
ATOM 2128 C CA . THR A 1 272 ? 30.368 18.949 16.531 1.00 39.44 272 THR A CA 1
ATOM 2129 C C . THR A 1 272 ? 29.345 19.911 17.144 1.00 39.44 272 THR A C 1
ATOM 2131 O O . THR A 1 272 ? 29.551 21.119 17.068 1.00 39.44 272 THR A O 1
ATOM 2134 N N . TYR A 1 273 ? 28.315 19.426 17.847 1.00 37.69 273 TYR A N 1
ATOM 2135 C CA . TYR A 1 273 ? 27.372 20.279 18.581 1.00 37.69 273 TYR A CA 1
ATOM 2136 C C . TYR A 1 273 ? 27.081 19.699 19.968 1.00 37.69 273 TYR A C 1
ATOM 2138 O O . TYR A 1 273 ? 26.716 18.536 20.114 1.00 37.69 273 TYR A O 1
ATOM 2146 N N . GLY A 1 274 ? 27.288 20.505 21.012 1.00 37.44 274 GLY A N 1
ATOM 2147 C CA . GLY A 1 274 ? 27.256 20.081 22.413 1.00 37.44 274 GLY A CA 1
ATOM 2148 C C . GLY A 1 274 ? 26.137 19.091 22.780 1.00 37.44 274 GLY A C 1
ATOM 2149 O O . GLY A 1 274 ? 24.954 19.341 22.583 1.00 37.44 274 GLY A O 1
ATOM 2150 N N . THR A 1 275 ? 26.527 17.977 23.405 1.00 37.62 275 THR A N 1
ATOM 2151 C CA . THR A 1 275 ? 25.689 16.999 24.139 1.00 37.62 275 THR A CA 1
ATOM 2152 C C . THR A 1 275 ? 24.487 16.349 23.433 1.00 37.62 275 THR A C 1
ATOM 2154 O O . THR A 1 275 ? 23.794 15.564 24.080 1.00 37.62 275 THR A O 1
ATOM 2157 N N . LYS A 1 276 ? 24.236 16.583 22.141 1.00 37.62 276 LYS A N 1
ATOM 2158 C CA . LYS A 1 276 ? 23.157 15.915 21.395 1.00 37.62 276 LYS A CA 1
ATOM 2159 C C . LYS A 1 276 ? 23.738 14.964 20.347 1.00 37.62 276 LYS A C 1
ATOM 2161 O O . LYS A 1 276 ? 24.366 15.410 19.398 1.00 37.62 276 LYS A O 1
ATOM 2166 N N . CYS A 1 277 ? 23.519 13.656 20.510 1.00 37.72 277 CYS A N 1
ATOM 2167 C CA . CYS A 1 277 ? 23.754 12.694 19.430 1.00 37.72 277 CYS A CA 1
ATOM 2168 C C . CYS A 1 277 ? 22.541 12.755 18.489 1.00 37.72 277 CYS A C 1
ATOM 2170 O O . CYS A 1 277 ? 21.465 12.280 18.843 1.00 37.72 277 CYS A O 1
ATOM 2172 N N . GLU A 1 278 ? 22.689 13.395 17.329 1.00 37.53 278 GLU A N 1
ATOM 2173 C CA . GLU A 1 278 ? 21.593 13.568 16.357 1.00 37.53 278 GLU A CA 1
ATOM 2174 C C . GLU A 1 278 ? 21.505 12.429 15.328 1.00 37.53 278 GLU A C 1
ATOM 2176 O O . GLU A 1 278 ? 20.518 12.335 14.595 1.00 37.53 278 GLU A O 1
ATOM 2181 N N . TRP A 1 279 ? 22.484 11.516 15.322 1.00 35.19 279 TRP A N 1
ATOM 2182 C CA . TRP A 1 279 ? 22.568 10.405 14.376 1.00 35.19 279 TRP A CA 1
ATOM 2183 C C . TRP A 1 279 ? 23.052 9.126 15.066 1.00 35.19 279 TRP A C 1
ATOM 2185 O O . TRP A 1 279 ? 24.033 9.143 15.805 1.00 35.19 279 TRP A O 1
ATOM 2195 N N . ALA A 1 280 ? 22.368 8.014 14.801 1.00 37.53 280 ALA A N 1
ATOM 2196 C CA . ALA A 1 280 ? 22.851 6.669 15.080 1.00 37.53 280 ALA A CA 1
ATOM 2197 C C . ALA A 1 280 ? 22.704 5.853 13.794 1.00 37.53 280 ALA A C 1
ATOM 2199 O O . ALA A 1 280 ? 21.591 5.668 13.300 1.00 37.53 280 ALA A O 1
ATOM 2200 N N . SER A 1 281 ? 23.821 5.399 13.231 1.00 36.34 281 SER A N 1
ATOM 2201 C CA . SER A 1 281 ? 23.827 4.398 12.169 1.00 36.34 281 SER A CA 1
ATOM 2202 C C . SER A 1 281 ? 24.003 3.018 12.798 1.00 36.34 281 SER A C 1
ATOM 2204 O O . SER A 1 281 ? 24.915 2.790 13.590 1.00 36.34 281 SER A O 1
ATOM 2206 N N . ILE A 1 282 ? 23.107 2.091 12.462 1.00 36.44 282 ILE A N 1
ATOM 2207 C CA . ILE A 1 282 ? 23.278 0.669 12.757 1.00 36.44 282 ILE A CA 1
ATOM 2208 C C . ILE A 1 282 ? 23.719 0.030 11.447 1.00 36.44 282 ILE A C 1
ATOM 2210 O O . ILE A 1 282 ? 22.922 -0.081 10.518 1.00 36.44 282 ILE A O 1
ATOM 2214 N N . ASN A 1 283 ? 24.990 -0.356 11.367 1.00 34.47 283 ASN A N 1
ATOM 2215 C CA . ASN A 1 283 ? 25.471 -1.194 10.278 1.00 34.47 283 ASN A CA 1
ATOM 2216 C C . ASN A 1 283 ? 25.300 -2.656 10.689 1.00 34.47 283 ASN A C 1
ATOM 2218 O O . ASN A 1 283 ? 25.781 -3.072 11.741 1.00 34.47 283 ASN A O 1
ATOM 2222 N N . ILE A 1 284 ? 24.612 -3.427 9.852 1.00 32.62 284 ILE A N 1
ATOM 2223 C CA . ILE A 1 284 ? 24.671 -4.885 9.903 1.00 32.62 284 ILE A CA 1
ATOM 2224 C C . ILE A 1 284 ? 25.947 -5.252 9.145 1.00 32.62 284 ILE A C 1
ATOM 2226 O O . ILE A 1 284 ? 26.037 -5.005 7.945 1.00 32.62 284 ILE A O 1
ATOM 2230 N N . CYS A 1 285 ? 26.963 -5.744 9.849 1.00 33.09 285 CYS A N 1
ATOM 2231 C CA . CYS A 1 285 ? 28.133 -6.316 9.195 1.00 33.09 285 CYS A CA 1
ATOM 2232 C C . CYS A 1 285 ? 27.773 -7.731 8.736 1.00 33.09 285 CYS A C 1
ATOM 2234 O O . CYS A 1 285 ? 27.401 -8.559 9.570 1.00 33.09 285 CYS A O 1
ATOM 2236 N N . ASP A 1 286 ? 27.889 -7.993 7.436 1.00 30.92 286 ASP A N 1
ATOM 2237 C CA . ASP A 1 286 ? 27.899 -9.357 6.915 1.00 30.92 286 ASP A CA 1
ATOM 2238 C C . ASP A 1 286 ? 29.133 -10.101 7.452 1.00 30.92 286 ASP A C 1
ATOM 2240 O O . ASP A 1 286 ? 30.203 -9.508 7.632 1.00 30.92 286 ASP A O 1
ATOM 2244 N N . ALA A 1 287 ? 28.947 -11.389 7.743 1.00 34.00 287 ALA A N 1
ATOM 2245 C CA . ALA A 1 287 ? 30.022 -12.322 8.068 1.00 34.00 287 ALA A CA 1
ATOM 2246 C C . ALA A 1 287 ? 30.763 -12.776 6.805 1.00 34.00 287 ALA A C 1
ATOM 2248 O O . ALA A 1 287 ? 30.087 -12.975 5.770 1.00 34.00 287 ALA A O 1
#

Secondary structure (DSSP, 8-state):
-------TTTTHHHHHHHHHHHHHHHS-SSGGG--HHHHHHHHHHHHHHHHTTTS-HHHHHHHHHHHHHHHHHHHHH-SS-GGGTS-HHHHHHHHHHHHHHHHS-TTTHHHHHHHHHHHHHHS---HHHHHHHHHHHHHHHHHHHHHHHHHH-TT-TTGGGS-SSHHHHHHTHHHHHHHHHHHHHHHHHHHHHT--S--SS--HHHHHHHHHHHHHHHHHHHHHHHHH---PPP-GGGG---HHHHHHHHHHHHH--SSS----------TTSTT------------